Protein AF-0000000085119174 (afdb_homodimer)

InterPro domains:
  IPR003808 Fe-S metabolism associated domain, SufE-like [PF02657] (13-131)
  IPR003808 Fe-S metabolism associated domain, SufE-like [PTHR43597] (4-134)

Organism: Aliarcobacter butzleri (strain RM4018) (NCBI:txid367737)

Sequence (272 aa):
MSTIEQRVEEIKDDLDFFDDELAKYEYIIDLGKKLEEFDEKDKTPENIVHGCTSQVWLTCENKDGKLYFYGTSDAIIVKGLVYMILQIFSGSTIQELKDVDMDIVHELNLSEVITPNRQSGVIGMIKKIKEYALKAMSTIEQRVEEIKDDLDFFDDELAKYEYIIDLGKKLEEFDEKDKTPENIVHGCTSQVWLTCENKDGKLYFYGTSDAIIVKGLVYMILQIFSGSTIQELKDVDMDIVHELNLSEVITPNRQSGVIGMIKKIKEYALKA

Solvent-accessible surface area (backbone atoms only — not comparable to full-atom values): 14587 Å² total; per-residue (Å²): 132,81,51,52,67,54,37,47,50,50,52,35,51,58,49,63,70,41,91,44,51,67,56,36,42,51,48,36,34,55,42,21,73,65,45,64,88,63,63,73,86,59,71,40,81,87,23,46,43,62,63,34,91,51,60,31,31,50,48,74,44,80,57,93,63,19,36,38,55,47,52,46,42,84,37,65,56,53,20,10,51,46,38,53,52,37,65,36,49,39,67,36,38,37,67,60,44,60,63,57,63,86,60,51,60,64,69,53,55,46,56,72,52,38,22,63,55,57,51,38,27,53,51,23,48,52,51,51,52,33,50,51,29,67,73,98,131,81,49,51,67,54,37,46,48,50,52,35,50,58,50,62,70,40,89,46,48,66,55,36,42,51,49,36,35,55,41,21,73,67,45,64,89,62,62,73,86,58,70,39,82,87,23,46,42,62,64,34,92,51,59,30,31,50,48,74,44,80,55,94,65,18,37,38,55,47,51,45,42,82,38,64,55,53,19,10,52,46,37,53,53,38,64,36,50,39,67,35,39,39,68,60,45,61,65,55,65,85,62,51,60,64,71,52,57,47,56,72,52,39,23,64,56,57,51,38,28,54,53,23,48,53,52,52,51,33,50,51,30,69,72,98

Structure (mmCIF, N/CA/C/O backbone):
data_AF-0000000085119174-model_v1
#
loop_
_entity.id
_entity.type
_entity.pdbx_description
1 polymer 'Putative suf regulatory protein'
#
loop_
_atom_site.group_PDB
_atom_site.id
_atom_site.type_symbol
_atom_site.label_atom_id
_atom_site.label_alt_id
_atom_site.label_comp_id
_atom_site.label_asym_id
_atom_site.label_entity_id
_atom_site.label_seq_id
_atom_site.pdbx_PDB_ins_code
_atom_site.Cartn_x
_atom_site.Cartn_y
_atom_site.Cartn_z
_atom_site.occupancy
_atom_site.B_iso_or_equiv
_atom_site.auth_seq_id
_atom_site.auth_comp_id
_atom_site.auth_asym_id
_atom_site.auth_atom_id
_atom_site.pdbx_PDB_model_num
ATOM 1 N N . MET A 1 1 ? 16.047 -24.25 -18.406 1 65.19 1 MET A N 1
ATOM 2 C CA . MET A 1 1 ? 14.898 -23.797 -17.625 1 65.19 1 MET A CA 1
ATOM 3 C C . MET A 1 1 ? 15.352 -23.062 -16.375 1 65.19 1 MET A C 1
ATOM 5 O O . MET A 1 1 ? 16.156 -23.594 -15.602 1 65.19 1 MET A O 1
ATOM 9 N N . SER A 1 2 ? 15.195 -21.656 -16.266 1 85.94 2 SER A N 1
ATOM 10 C CA . SER A 1 2 ? 15.75 -20.891 -15.148 1 85.94 2 SER A CA 1
ATOM 11 C C . SER A 1 2 ? 15.18 -21.375 -13.812 1 85.94 2 SER A C 1
ATOM 13 O O . SER A 1 2 ? 14.094 -21.953 -13.773 1 85.94 2 SER A O 1
ATOM 15 N N . THR A 1 3 ? 16.031 -21.484 -12.875 1 91.88 3 THR A N 1
ATOM 16 C CA . THR A 1 3 ? 15.594 -21.844 -11.531 1 91.88 3 THR A CA 1
ATOM 17 C C . THR A 1 3 ? 14.578 -20.844 -11 1 91.88 3 THR A C 1
ATOM 19 O O . THR A 1 3 ? 14.422 -19.75 -11.555 1 91.88 3 THR A O 1
ATOM 22 N N . ILE A 1 4 ? 13.867 -21.219 -10.023 1 95.12 4 ILE A N 1
ATOM 23 C CA . ILE A 1 4 ? 12.898 -20.328 -9.375 1 95.12 4 ILE A CA 1
ATOM 24 C C . ILE A 1 4 ? 13.602 -19.078 -8.867 1 95.12 4 ILE A C 1
ATOM 26 O O . ILE A 1 4 ? 13.102 -17.969 -9.039 1 95.12 4 ILE A O 1
ATOM 30 N N . GLU A 1 5 ? 14.766 -19.25 -8.32 1 93.44 5 GLU A N 1
ATOM 31 C CA . GLU A 1 5 ? 15.555 -18.125 -7.805 1 93.44 5 GLU A CA 1
ATOM 32 C C . GLU A 1 5 ? 15.914 -17.156 -8.922 1 93.44 5 GLU A C 1
ATOM 34 O O . GLU A 1 5 ? 15.859 -15.93 -8.727 1 93.44 5 GLU A O 1
ATOM 39 N N . GLN A 1 6 ? 16.297 -17.688 -10 1 94.94 6 GLN A N 1
ATOM 40 C CA . GLN A 1 6 ? 16.656 -16.844 -11.133 1 94.94 6 GLN A CA 1
ATOM 41 C C . GLN A 1 6 ? 15.43 -16.062 -11.633 1 94.94 6 GLN A C 1
ATOM 43 O O . GLN A 1 6 ? 15.539 -14.883 -11.977 1 94.94 6 GLN A O 1
ATOM 48 N N . ARG A 1 7 ? 14.289 -16.688 -11.68 1 96.81 7 ARG A N 1
ATOM 49 C CA . ARG A 1 7 ? 13.062 -16.031 -12.117 1 96.81 7 ARG A CA 1
ATOM 50 C C . ARG A 1 7 ? 12.641 -14.945 -11.133 1 96.81 7 ARG A C 1
ATOM 52 O O . ARG A 1 7 ? 12.172 -13.883 -11.539 1 96.81 7 ARG A O 1
ATOM 59 N N . VAL A 1 8 ? 12.828 -15.227 -9.82 1 96.44 8 VAL A N 1
ATOM 60 C CA . VAL A 1 8 ? 12.578 -14.211 -8.805 1 96.44 8 VAL A CA 1
ATOM 61 C C . VAL A 1 8 ? 13.484 -13 -9.047 1 96.44 8 VAL A C 1
ATOM 63 O O . VAL A 1 8 ? 13.023 -11.859 -9.016 1 96.44 8 VAL A O 1
ATOM 66 N N . GLU A 1 9 ? 14.719 -13.242 -9.344 1 95.31 9 GLU A N 1
ATOM 67 C CA . GLU A 1 9 ? 15.68 -12.172 -9.594 1 95.31 9 GLU A CA 1
ATOM 68 C C . GLU A 1 9 ? 15.297 -11.359 -10.828 1 95.31 9 GLU A C 1
ATOM 70 O O . GLU A 1 9 ? 15.445 -10.141 -10.844 1 95.31 9 GLU A O 1
ATOM 75 N N . GLU A 1 10 ? 14.844 -12.039 -11.781 1 96.44 10 GLU A N 1
ATOM 76 C CA . GLU A 1 10 ? 14.43 -11.359 -13.008 1 96.44 10 GLU A CA 1
ATOM 77 C C . GLU A 1 10 ? 13.266 -10.406 -12.742 1 96.44 10 GLU A C 1
ATOM 79 O O . GLU A 1 10 ? 13.266 -9.266 -13.219 1 96.44 10 GLU A O 1
ATOM 84 N N . ILE A 1 11 ? 12.312 -10.891 -12 1 96.56 11 ILE A N 1
ATOM 85 C CA . ILE A 1 11 ? 11.164 -10.055 -11.664 1 96.56 11 ILE A CA 1
ATOM 86 C C . ILE A 1 11 ? 11.633 -8.867 -10.82 1 96.56 11 ILE A C 1
ATOM 88 O O . ILE A 1 11 ? 11.227 -7.73 -11.07 1 96.56 11 ILE A O 1
ATOM 92 N N . LYS A 1 12 ? 12.438 -9.141 -9.859 1 95 12 LYS A N 1
ATOM 93 C CA . LYS A 1 12 ? 12.977 -8.086 -9.008 1 95 12 LYS A CA 1
ATOM 94 C C . LYS A 1 12 ? 13.695 -7.027 -9.844 1 95 12 LYS A C 1
ATOM 96 O O . LYS A 1 12 ? 13.539 -5.828 -9.609 1 95 12 LYS A O 1
ATOM 101 N N . ASP A 1 13 ? 14.477 -7.504 -10.805 1 95 13 ASP A N 1
ATOM 102 C CA . ASP A 1 13 ? 15.211 -6.602 -11.688 1 95 13 ASP A CA 1
ATOM 103 C C . ASP A 1 13 ? 14.25 -5.727 -12.492 1 95 13 ASP A C 1
ATOM 105 O O . ASP A 1 13 ? 14.508 -4.539 -12.695 1 95 13 ASP A O 1
ATOM 109 N N . ASP A 1 14 ? 13.211 -6.328 -12.969 1 95.75 14 ASP A N 1
ATOM 110 C CA . ASP A 1 14 ? 12.211 -5.57 -13.711 1 95.75 14 ASP A CA 1
ATOM 111 C C . ASP A 1 14 ? 11.586 -4.48 -12.844 1 95.75 14 ASP A C 1
ATOM 113 O O . ASP A 1 14 ? 11.445 -3.336 -13.281 1 95.75 14 ASP A O 1
ATOM 117 N N . LEU A 1 15 ? 11.234 -4.816 -11.602 1 94.94 15 LEU A N 1
ATOM 118 C CA . LEU A 1 15 ? 10.641 -3.859 -10.68 1 94.94 15 LEU A CA 1
ATOM 119 C C . LEU A 1 15 ? 11.625 -2.744 -10.344 1 94.94 15 LEU A C 1
ATOM 121 O O . LEU A 1 15 ? 11.234 -1.578 -10.242 1 94.94 15 LEU A O 1
ATOM 125 N N . ASP A 1 16 ? 12.844 -3.1 -10.281 1 92.62 16 ASP A N 1
ATOM 126 C CA . ASP A 1 16 ? 13.875 -2.156 -9.852 1 92.62 16 ASP A CA 1
ATOM 127 C C . ASP A 1 16 ? 14.211 -1.168 -10.969 1 92.62 16 ASP A C 1
ATOM 129 O O . ASP A 1 16 ? 14.922 -0.187 -10.742 1 92.62 16 ASP A O 1
ATOM 133 N N . PHE A 1 17 ? 13.758 -1.521 -12.133 1 93.19 17 PHE A N 1
ATOM 134 C CA . PHE A 1 17 ? 13.969 -0.602 -13.25 1 93.19 17 PHE A CA 1
ATOM 135 C C . PHE A 1 17 ? 13.172 0.682 -13.047 1 93.19 17 PHE A C 1
ATOM 137 O O . PHE A 1 17 ? 13.492 1.712 -13.648 1 93.19 17 PHE A O 1
ATOM 144 N N . PHE A 1 18 ? 12.18 0.647 -12.258 1 90.62 18 PHE A N 1
ATOM 145 C CA . PHE A 1 18 ? 11.336 1.808 -12.008 1 90.62 18 PHE A CA 1
ATOM 146 C C . PHE A 1 18 ? 11.844 2.6 -10.812 1 90.62 18 PHE A C 1
ATOM 148 O O . PHE A 1 18 ? 12.32 2.018 -9.836 1 90.62 18 PHE A O 1
ATOM 155 N N . ASP A 1 19 ? 11.719 3.9 -10.938 1 82.25 19 ASP A N 1
ATOM 156 C CA . ASP A 1 19 ? 12.352 4.777 -9.961 1 82.25 19 ASP A CA 1
ATOM 157 C C . ASP A 1 19 ? 11.406 5.059 -8.789 1 82.25 19 ASP A C 1
ATOM 159 O O . ASP A 1 19 ? 11.859 5.391 -7.691 1 82.25 19 ASP A O 1
ATOM 163 N N . ASP A 1 20 ? 10.18 5.039 -9.023 1 84.06 20 ASP A N 1
ATOM 164 C CA . ASP A 1 20 ? 9.289 5.375 -7.914 1 84.06 20 ASP A CA 1
ATOM 165 C C . ASP A 1 20 ? 8.195 4.324 -7.746 1 84.06 20 ASP A C 1
ATOM 167 O O . ASP A 1 20 ? 7.941 3.535 -8.656 1 84.06 20 ASP A O 1
ATOM 171 N N . GLU A 1 21 ? 7.609 4.332 -6.59 1 83.94 21 GLU A N 1
ATOM 172 C CA . GLU A 1 21 ? 6.629 3.35 -6.141 1 83.94 21 GLU A CA 1
ATOM 173 C C . GLU A 1 21 ? 5.398 3.35 -7.039 1 83.94 21 GLU A C 1
ATOM 175 O O . GLU A 1 21 ? 4.879 2.287 -7.387 1 83.94 21 GLU A O 1
ATOM 180 N N . LEU A 1 22 ? 5.016 4.535 -7.508 1 83.75 22 LEU A N 1
ATOM 181 C CA . LEU A 1 22 ? 3.83 4.629 -8.352 1 83.75 22 LEU A CA 1
ATOM 182 C C . LEU A 1 22 ? 4.07 3.961 -9.703 1 83.75 22 LEU A C 1
ATOM 184 O O . LEU A 1 22 ? 3.201 3.252 -10.211 1 83.75 22 LEU A O 1
ATOM 188 N N . ALA A 1 23 ? 5.215 4.199 -10.242 1 90.19 23 ALA A N 1
ATOM 189 C CA . ALA A 1 23 ? 5.566 3.576 -11.516 1 90.19 23 ALA A CA 1
ATOM 190 C C . ALA A 1 23 ? 5.602 2.055 -11.383 1 90.19 23 ALA A C 1
ATOM 192 O O . ALA A 1 23 ? 5.156 1.341 -12.289 1 90.19 23 ALA A O 1
ATOM 193 N N . LYS A 1 24 ? 6.133 1.546 -10.32 1 93.44 24 LYS A N 1
ATOM 194 C CA . LYS A 1 24 ? 6.145 0.108 -10.062 1 93.44 24 LYS A CA 1
ATOM 195 C C . LYS A 1 24 ? 4.727 -0.443 -9.961 1 93.44 24 LYS A C 1
ATOM 197 O O . LYS A 1 24 ? 4.43 -1.515 -10.492 1 93.44 24 LYS A O 1
ATOM 202 N N . TYR A 1 25 ? 3.93 0.297 -9.258 1 91.56 25 TYR A N 1
ATOM 203 C CA . TYR A 1 25 ? 2.527 -0.071 -9.109 1 91.56 25 TYR A CA 1
ATOM 204 C C . TYR A 1 25 ? 1.845 -0.183 -10.469 1 91.56 25 TYR A C 1
ATOM 206 O O . TYR A 1 25 ? 1.158 -1.17 -10.742 1 91.56 25 TYR A O 1
ATOM 214 N N . GLU A 1 26 ? 2.074 0.754 -11.336 1 91.19 26 GLU A N 1
ATOM 215 C CA . GLU A 1 26 ? 1.497 0.757 -12.68 1 91.19 26 GLU A CA 1
ATOM 216 C C . GLU A 1 26 ? 2.039 -0.4 -13.516 1 91.19 26 GLU A C 1
ATOM 218 O O . GLU A 1 26 ? 1.3 -1.01 -14.289 1 91.19 26 GLU A O 1
ATOM 223 N N . TYR A 1 27 ? 3.275 -0.647 -13.344 1 95.62 27 TYR A N 1
ATOM 224 C CA . TYR A 1 27 ? 3.893 -1.768 -14.039 1 95.62 27 TYR A CA 1
ATOM 225 C C . TYR A 1 27 ? 3.219 -3.082 -13.664 1 95.62 27 TYR A C 1
ATOM 227 O O . TYR A 1 27 ? 2.906 -3.898 -14.539 1 95.62 27 TYR A O 1
ATOM 235 N N . ILE A 1 28 ? 2.953 -3.254 -12.375 1 96.81 28 ILE A N 1
ATOM 236 C CA . ILE A 1 28 ? 2.311 -4.477 -11.906 1 96.81 28 ILE A CA 1
ATOM 237 C C . ILE A 1 28 ? 0.91 -4.586 -12.508 1 96.81 28 ILE A C 1
ATOM 239 O O . ILE A 1 28 ? 0.503 -5.66 -12.961 1 96.81 28 ILE A O 1
ATOM 243 N N . ILE A 1 29 ? 0.222 -3.523 -12.578 1 95.31 29 ILE A N 1
ATOM 244 C CA . ILE A 1 29 ? -1.103 -3.504 -13.195 1 95.31 29 ILE A CA 1
ATOM 245 C C . ILE A 1 29 ? -1.002 -3.928 -14.656 1 95.31 29 ILE A C 1
ATOM 247 O O . ILE A 1 29 ? -1.811 -4.727 -15.133 1 95.31 29 ILE A O 1
ATOM 251 N N . ASP A 1 30 ? 0.01 -3.412 -15.344 1 96.5 30 ASP A N 1
ATOM 252 C CA . ASP A 1 30 ? 0.204 -3.73 -16.75 1 96.5 30 ASP A CA 1
ATOM 253 C C . ASP A 1 30 ? 0.51 -5.215 -16.938 1 96.5 30 ASP A C 1
ATOM 255 O O . ASP A 1 30 ? 0.117 -5.812 -17.953 1 96.5 30 ASP A O 1
ATOM 259 N N . LEU A 1 31 ? 1.213 -5.797 -16.016 1 97.5 31 LEU A N 1
ATOM 260 C CA . LEU A 1 31 ? 1.472 -7.23 -16.078 1 97.5 31 LEU A CA 1
ATOM 261 C C . LEU A 1 31 ? 0.167 -8.016 -16.047 1 97.5 31 LEU A C 1
ATOM 263 O O . LEU A 1 31 ? 0.055 -9.062 -16.688 1 97.5 31 LEU A O 1
ATOM 267 N N . GLY A 1 32 ? -0.793 -7.539 -15.242 1 97.62 32 GLY A N 1
ATOM 268 C CA . GLY A 1 32 ? -2.086 -8.195 -15.148 1 97.62 32 GLY A CA 1
ATOM 269 C C . GLY A 1 32 ? -2.801 -8.297 -16.484 1 97.62 32 GLY A C 1
ATOM 270 O O . GLY A 1 32 ? -3.551 -9.25 -16.719 1 97.62 32 GLY A O 1
ATOM 271 N N . LYS A 1 33 ? -2.582 -7.348 -17.344 1 96.25 33 LYS A N 1
ATOM 272 C CA . LYS A 1 33 ? -3.193 -7.324 -18.656 1 96.25 33 LYS A CA 1
ATOM 273 C C . LYS A 1 33 ? -2.635 -8.438 -19.547 1 96.25 33 LYS A C 1
ATOM 275 O O . LYS A 1 33 ? -3.244 -8.805 -20.547 1 96.25 33 LYS A O 1
ATOM 280 N N . LYS A 1 34 ? -1.525 -8.953 -19.125 1 97.06 34 LYS A N 1
ATOM 281 C CA . LYS A 1 34 ? -0.871 -10.008 -19.906 1 97.06 34 LYS A CA 1
ATOM 282 C C . LYS A 1 34 ? -1.347 -11.383 -19.469 1 97.06 34 LYS A C 1
ATOM 284 O O . LYS A 1 34 ? -0.978 -12.398 -20.078 1 97.06 34 LYS A O 1
ATOM 289 N N . LEU A 1 35 ? -2.078 -11.414 -18.469 1 97.19 35 LEU A N 1
ATOM 290 C CA . LEU A 1 35 ? -2.564 -12.688 -17.953 1 97.19 35 LEU A CA 1
ATOM 291 C C . LEU A 1 35 ? -3.459 -13.383 -18.969 1 97.19 35 LEU A C 1
ATOM 293 O O . LEU A 1 35 ? -4.34 -12.75 -19.562 1 97.19 35 LEU A O 1
ATOM 297 N N . GLU A 1 36 ? -3.238 -14.625 -19.172 1 94.5 36 GLU A N 1
ATOM 298 C CA . GLU A 1 36 ? -4.086 -15.406 -20.062 1 94.5 36 GLU A CA 1
ATOM 299 C C . GLU A 1 36 ? -5.5 -15.547 -19.5 1 94.5 36 GLU A C 1
ATOM 301 O O . GLU A 1 36 ? -5.695 -15.492 -18.281 1 94.5 36 GLU A O 1
ATOM 306 N N . GLU A 1 37 ? -6.363 -15.719 -20.438 1 94.5 37 GLU A N 1
ATOM 307 C CA . GLU A 1 37 ? -7.742 -15.906 -20.016 1 94.5 37 GLU A CA 1
ATOM 308 C C . GLU A 1 37 ? -7.883 -17.141 -19.125 1 94.5 37 GLU A C 1
ATOM 310 O O . GLU A 1 37 ? -7.262 -18.172 -19.391 1 94.5 37 GLU A O 1
ATOM 315 N N . PHE A 1 38 ? -8.609 -16.953 -18.125 1 97.19 38 PHE A N 1
ATOM 316 C CA . PHE A 1 38 ? -8.898 -18.031 -17.203 1 97.19 38 PHE A CA 1
ATOM 317 C C . PHE A 1 38 ? -10.297 -18.609 -17.453 1 97.19 38 PHE A C 1
ATOM 319 O O . PHE A 1 38 ? -11.25 -17.844 -17.625 1 97.19 38 PHE A O 1
ATOM 326 N N . ASP A 1 39 ? -10.445 -19.938 -17.547 1 95.19 39 ASP A N 1
ATOM 327 C CA . ASP A 1 39 ? -11.734 -20.562 -17.812 1 95.19 39 ASP A CA 1
ATOM 328 C C . ASP A 1 39 ? -12.727 -20.281 -16.688 1 95.19 39 ASP A C 1
ATOM 330 O O . ASP A 1 39 ? -12.461 -20.594 -15.523 1 95.19 39 ASP A O 1
ATOM 334 N N . GLU A 1 40 ? -13.883 -19.766 -17.016 1 95.31 40 GLU A N 1
ATOM 335 C CA . GLU A 1 40 ? -14.906 -19.438 -16.031 1 95.31 40 GLU A CA 1
ATOM 336 C C . GLU A 1 40 ? -15.328 -20.672 -15.234 1 95.31 40 GLU A C 1
ATOM 338 O O . GLU A 1 40 ? -15.664 -20.578 -14.055 1 95.31 40 GLU A O 1
ATOM 343 N N . LYS A 1 41 ? -15.258 -21.797 -15.828 1 97.06 41 LYS A N 1
ATOM 344 C CA . LYS A 1 41 ? -15.656 -23.047 -15.164 1 97.06 41 LYS A CA 1
ATOM 345 C C . LYS A 1 41 ? -14.695 -23.391 -14.031 1 97.06 41 LYS A C 1
ATOM 347 O O . LYS A 1 41 ? -15.039 -24.172 -13.141 1 97.06 41 LYS A O 1
ATOM 352 N N . ASP A 1 42 ? -13.484 -22.797 -14.117 1 97.06 42 ASP A N 1
ATOM 353 C CA . ASP A 1 42 ? -12.477 -23.125 -13.109 1 97.06 42 ASP A CA 1
ATOM 354 C C . ASP A 1 42 ? -12.562 -22.172 -11.922 1 97.06 42 ASP A C 1
ATOM 356 O O . ASP A 1 42 ? -11.859 -22.344 -10.922 1 97.06 42 ASP A O 1
ATOM 360 N N . LYS A 1 43 ? -13.406 -21.172 -12.016 1 96.44 43 LYS A N 1
ATOM 361 C CA . LYS A 1 43 ? -13.672 -20.281 -10.875 1 96.44 43 LYS A CA 1
ATOM 362 C C . LYS A 1 43 ? -14.602 -20.953 -9.867 1 96.44 43 LYS A C 1
ATOM 364 O O . LYS A 1 43 ? -15.742 -20.516 -9.688 1 96.44 43 LYS A O 1
ATOM 369 N N . THR A 1 44 ? -14.078 -21.922 -9.203 1 96.81 44 THR A N 1
ATOM 370 C CA . THR A 1 44 ? -14.805 -22.703 -8.203 1 96.81 44 THR A CA 1
ATOM 371 C C . THR A 1 44 ? -14.203 -22.484 -6.812 1 96.81 44 THR A C 1
ATOM 373 O O . THR A 1 44 ? -13.055 -22.062 -6.688 1 96.81 44 THR A O 1
ATOM 376 N N . PRO A 1 45 ? -14.945 -22.766 -5.746 1 95.12 45 PRO A N 1
ATOM 377 C CA . PRO A 1 45 ? -14.438 -22.609 -4.379 1 95.12 45 PRO A CA 1
ATOM 378 C C . PRO A 1 45 ? -13.164 -23.422 -4.129 1 95.12 45 PRO A C 1
ATOM 380 O O . PRO A 1 45 ? -12.305 -23.016 -3.352 1 95.12 45 PRO A O 1
ATOM 383 N N . GLU A 1 46 ? -13.047 -24.516 -4.801 1 94.75 46 GLU A N 1
ATOM 384 C CA . GLU A 1 46 ? -11.891 -25.391 -4.613 1 94.75 46 GLU A CA 1
ATOM 385 C C . GLU A 1 46 ? -10.609 -24.734 -5.137 1 94.75 46 GLU A C 1
ATOM 387 O O . GLU A 1 46 ? -9.516 -25.016 -4.648 1 94.75 46 GLU A O 1
ATOM 392 N N . ASN A 1 47 ? -10.734 -23.875 -6.105 1 96.81 47 ASN A N 1
ATOM 393 C CA . ASN A 1 47 ? -9.578 -23.25 -6.746 1 96.81 47 ASN A CA 1
ATOM 394 C C . ASN A 1 47 ? -9.273 -21.875 -6.145 1 96.81 47 ASN A C 1
ATOM 396 O O . ASN A 1 47 ? -8.344 -21.203 -6.586 1 96.81 47 ASN A O 1
ATOM 400 N N . ILE A 1 48 ? -10.023 -21.5 -5.148 1 96.81 48 ILE A N 1
ATOM 401 C CA . ILE A 1 48 ? -9.852 -20.188 -4.523 1 96.81 48 ILE A CA 1
ATOM 402 C C . ILE A 1 48 ? -8.609 -20.203 -3.637 1 96.81 48 ILE A C 1
ATOM 404 O O . ILE A 1 48 ? -8.359 -21.172 -2.922 1 96.81 48 ILE A O 1
ATOM 408 N N . VAL A 1 49 ? -7.859 -19.156 -3.811 1 95.81 49 VAL A N 1
ATOM 409 C CA . VAL A 1 49 ? -6.727 -18.906 -2.924 1 95.81 49 VAL A CA 1
ATOM 410 C C . VAL A 1 49 ? -7.195 -18.172 -1.676 1 95.81 49 VAL A C 1
ATOM 412 O O . VAL A 1 49 ? -7.801 -17.094 -1.775 1 95.81 49 VAL A O 1
ATOM 415 N N . HIS A 1 50 ? -6.906 -18.641 -0.569 1 87.62 50 HIS A N 1
ATOM 416 C CA . HIS A 1 50 ? -7.316 -18 0.675 1 87.62 50 HIS A CA 1
ATOM 417 C C . HIS A 1 50 ? -6.27 -17 1.146 1 87.62 50 HIS A C 1
ATOM 419 O O . HIS A 1 50 ? -5.082 -17.141 0.842 1 87.62 50 HIS A O 1
ATOM 425 N N . GLY A 1 51 ? -6.75 -15.883 1.783 1 78.88 51 GLY A N 1
ATOM 426 C CA . GLY A 1 51 ? -5.832 -14.898 2.33 1 78.88 51 GLY A CA 1
ATOM 427 C C . GLY A 1 51 ? -5.902 -13.562 1.62 1 78.88 51 GLY A C 1
ATOM 428 O O . GLY A 1 51 ? -5.336 -12.57 2.09 1 78.88 51 GLY A O 1
ATOM 429 N N . CYS A 1 52 ? -6.441 -13.57 0.537 1 73.31 52 CYS A N 1
ATOM 430 C CA . CYS A 1 52 ? -6.551 -12.305 -0.177 1 73.31 52 CYS A CA 1
ATOM 431 C C . CYS A 1 52 ? -7.891 -11.625 0.107 1 73.31 52 CYS A C 1
ATOM 433 O O . CYS A 1 52 ? -8.883 -12.305 0.386 1 73.31 52 CYS A O 1
ATOM 435 N N . THR A 1 53 ? -7.91 -10.34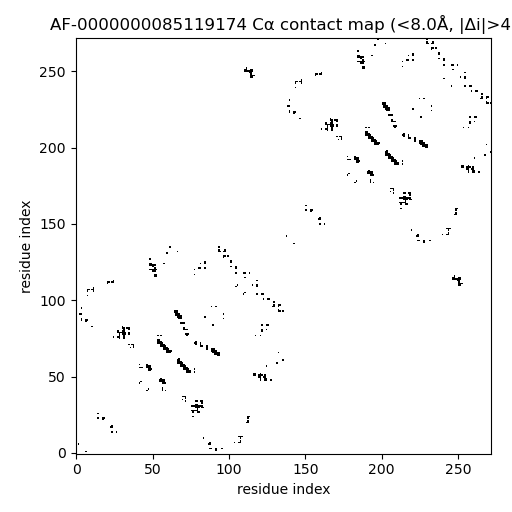4 0.14 1 75.62 53 THR A N 1
ATOM 436 C CA . THR A 1 53 ? -9.18 -9.625 0.22 1 75.62 53 THR A CA 1
ATOM 437 C C . THR A 1 53 ? -9.969 -9.781 -1.072 1 75.62 53 THR A C 1
ATOM 439 O O . THR A 1 53 ? -11.203 -9.852 -1.044 1 75.62 53 THR A O 1
ATOM 442 N N . SER A 1 54 ? -9.234 -9.898 -2.135 1 85.12 54 SER A N 1
ATOM 443 C CA . SER A 1 54 ? -9.852 -10.148 -3.436 1 85.12 54 SER A CA 1
ATOM 444 C C . SER A 1 54 ? -9.883 -11.641 -3.76 1 85.12 54 SER A C 1
ATOM 446 O O . SER A 1 54 ? -9.141 -12.422 -3.166 1 85.12 54 SER A O 1
ATOM 448 N N . GLN A 1 55 ? -10.797 -11.992 -4.637 1 93.12 55 GLN A N 1
ATOM 449 C CA . GLN A 1 55 ? -10.844 -13.391 -5.035 1 93.12 55 GLN A CA 1
ATOM 450 C C . GLN A 1 55 ? -9.719 -13.727 -6.008 1 93.12 55 GLN A C 1
ATOM 452 O O . GLN A 1 55 ? -9.484 -13 -6.973 1 93.12 55 GLN A O 1
ATOM 457 N N . VAL A 1 56 ? -9.039 -14.758 -5.684 1 97.12 56 VAL A N 1
ATOM 458 C CA . VAL A 1 56 ? -8.016 -15.312 -6.562 1 97.12 56 VAL A CA 1
ATOM 459 C C . VAL A 1 56 ? -8.297 -16.797 -6.805 1 97.12 56 VAL A C 1
ATOM 461 O O . VAL A 1 56 ? -8.641 -17.531 -5.879 1 97.12 56 VAL A O 1
ATOM 464 N N . TRP A 1 57 ? -8.234 -17.156 -8.055 1 98.31 57 TRP A N 1
ATOM 465 C CA . TRP A 1 57 ? -8.344 -18.562 -8.422 1 98.31 57 TRP A CA 1
ATOM 466 C C . TRP A 1 57 ? -7.039 -19.078 -9.016 1 98.31 57 TRP A C 1
ATOM 468 O O . TRP A 1 57 ? -6.395 -18.375 -9.805 1 98.31 57 TRP A O 1
ATOM 478 N N . LEU A 1 58 ? -6.68 -20.281 -8.703 1 98.25 58 LEU A N 1
ATOM 479 C CA . LEU A 1 58 ? -5.469 -20.922 -9.195 1 98.25 58 LEU A CA 1
ATOM 480 C C . LEU A 1 58 ? -5.734 -22.391 -9.539 1 98.25 58 LEU A C 1
ATOM 482 O O . LEU A 1 58 ? -6.391 -23.094 -8.773 1 98.25 58 LEU A O 1
ATOM 486 N N . THR A 1 59 ? -5.301 -22.781 -10.68 1 97.94 59 THR A N 1
ATOM 487 C CA . THR A 1 59 ? -5.332 -24.188 -11.07 1 97.94 59 THR A CA 1
ATOM 488 C C . THR A 1 59 ? -3.947 -24.672 -11.492 1 97.94 59 THR A C 1
ATOM 490 O O . THR A 1 59 ? -3.023 -23.859 -11.625 1 97.94 59 THR A O 1
ATOM 493 N N . CYS A 1 60 ? -3.863 -25.922 -11.633 1 97.12 60 CYS A N 1
ATOM 494 C CA . CYS A 1 60 ? -2.564 -26.531 -11.922 1 97.12 60 CYS A CA 1
ATOM 495 C C . CYS A 1 60 ? -2.713 -27.734 -12.828 1 97.12 60 CYS A C 1
ATOM 497 O O . CYS A 1 60 ? -3.725 -28.438 -12.766 1 97.12 60 CYS A O 1
ATOM 499 N N . GLU A 1 61 ? -1.784 -27.875 -13.719 1 97.06 61 GLU A N 1
ATOM 500 C CA . GLU A 1 61 ? -1.661 -29.078 -14.547 1 97.06 61 GLU A CA 1
ATOM 501 C C . GLU A 1 61 ? -0.29 -29.719 -14.383 1 97.06 61 GLU A C 1
ATOM 503 O O . GLU A 1 61 ? 0.727 -29.031 -14.32 1 97.06 61 GLU A O 1
ATOM 508 N N . ASN A 1 62 ? -0.294 -31.031 -14.273 1 97.5 62 ASN A N 1
ATOM 509 C CA . ASN A 1 62 ? 0.955 -31.797 -14.227 1 97.5 62 ASN A CA 1
ATOM 510 C C . ASN A 1 62 ? 1.332 -32.344 -15.594 1 97.5 62 ASN A C 1
ATOM 512 O O . ASN A 1 62 ? 0.584 -33.125 -16.172 1 97.5 62 ASN A O 1
ATOM 516 N N . LYS A 1 63 ? 2.359 -31.812 -16.031 1 97 63 LYS A N 1
ATOM 517 C CA . LYS A 1 63 ? 2.891 -32.312 -17.281 1 97 63 LYS A CA 1
ATOM 518 C C . LYS A 1 63 ? 4.316 -32.812 -17.125 1 97 63 LYS A C 1
ATOM 520 O O . LYS A 1 63 ? 5.262 -32.031 -17.047 1 97 63 LYS A O 1
ATOM 525 N N . ASP A 1 64 ? 4.523 -34.156 -17.141 1 95.25 64 ASP A N 1
ATOM 526 C CA . ASP A 1 64 ? 5.828 -34.812 -17.125 1 95.25 64 ASP A CA 1
ATOM 527 C C . ASP A 1 64 ? 6.637 -34.375 -15.898 1 95.25 64 ASP A C 1
ATOM 529 O O . ASP A 1 64 ? 7.789 -33.969 -16.031 1 95.25 64 ASP A O 1
ATOM 533 N N . GLY A 1 65 ? 5.973 -34.281 -14.766 1 95.19 65 GLY A N 1
ATOM 534 C CA . GLY A 1 65 ? 6.66 -34 -13.516 1 95.19 65 GLY A CA 1
ATOM 535 C C . GLY A 1 65 ? 6.84 -32.531 -13.25 1 95.19 65 GLY A C 1
ATOM 536 O O . GLY A 1 65 ? 7.453 -32.156 -12.25 1 95.19 65 GLY A O 1
ATOM 537 N N . LYS A 1 66 ? 6.328 -31.75 -14.133 1 97.62 66 LYS A N 1
ATOM 538 C CA . LYS A 1 66 ? 6.316 -30.297 -13.945 1 97.62 66 LYS A CA 1
ATOM 539 C C . LYS A 1 66 ? 4.895 -29.781 -13.742 1 97.62 66 LYS A C 1
ATOM 541 O O . LYS A 1 66 ? 3.947 -30.312 -14.328 1 97.62 66 LYS A O 1
ATOM 546 N N . LEU A 1 67 ? 4.809 -28.812 -12.938 1 98.25 67 LEU A N 1
ATOM 547 C CA . LEU A 1 67 ? 3.494 -28.219 -12.727 1 98.25 67 LEU A CA 1
ATOM 548 C C . LEU A 1 67 ? 3.369 -26.891 -13.461 1 98.25 67 LEU A C 1
ATOM 550 O O . LEU A 1 67 ? 4.27 -26.047 -13.391 1 98.25 67 LEU A O 1
ATOM 554 N N . TYR A 1 68 ? 2.234 -26.734 -14.164 1 98.25 68 TYR A N 1
ATOM 555 C CA . TYR A 1 68 ? 1.867 -25.5 -14.852 1 98.25 68 TYR A CA 1
ATOM 556 C C . TYR A 1 68 ? 0.636 -24.875 -14.211 1 98.25 68 TYR A C 1
ATOM 558 O O . TYR A 1 68 ? -0.377 -25.531 -14 1 98.25 68 TYR A O 1
ATOM 566 N N . PHE A 1 69 ? 0.8 -23.656 -13.938 1 98.44 69 PHE A N 1
ATOM 567 C CA . PHE A 1 69 ? -0.238 -22.984 -13.164 1 98.44 69 PHE A CA 1
ATOM 568 C C . PHE A 1 69 ? -0.973 -21.969 -14.016 1 98.44 69 PHE A C 1
ATOM 570 O O . PHE A 1 69 ? -0.378 -21.344 -14.898 1 98.44 69 PHE A O 1
ATOM 577 N N . TYR A 1 70 ? -2.234 -21.797 -13.688 1 98.25 70 TYR A N 1
ATOM 578 C CA . TYR A 1 70 ? -3.131 -20.812 -14.266 1 98.25 70 TYR A CA 1
ATOM 579 C C . TYR A 1 70 ? -3.941 -20.109 -13.18 1 98.25 70 TYR A C 1
ATOM 581 O O . TYR A 1 70 ? -4.316 -20.719 -12.18 1 98.25 70 TYR A O 1
ATOM 589 N N . GLY A 1 71 ? -4.156 -18.859 -13.406 1 98.25 71 GLY A N 1
ATOM 590 C CA . GLY A 1 71 ? -4.879 -18.156 -12.359 1 98.25 71 GLY A CA 1
ATOM 591 C C . GLY A 1 71 ? -5.402 -16.812 -12.797 1 98.25 71 GLY A C 1
ATOM 592 O O . GLY A 1 71 ? -5.043 -16.312 -13.867 1 98.25 71 GLY A O 1
ATOM 593 N N . THR A 1 72 ? -6.301 -16.266 -12.008 1 97.81 72 THR A N 1
ATOM 594 C CA . THR A 1 72 ? -6.859 -14.93 -12.219 1 97.81 72 THR A CA 1
ATOM 595 C C . THR A 1 72 ? -7.379 -14.344 -10.906 1 97.81 72 THR A C 1
ATOM 597 O O . THR A 1 72 ? -7.301 -14.992 -9.859 1 97.81 72 THR A O 1
ATOM 600 N N . SER A 1 73 ? -7.746 -13.102 -10.984 1 96.5 73 SER A N 1
ATOM 601 C CA . SER A 1 73 ? -8.359 -12.406 -9.859 1 96.5 73 SER A CA 1
ATOM 602 C C . SER A 1 73 ? -9.414 -11.414 -10.336 1 96.5 73 SER A C 1
ATOM 604 O O . SER A 1 73 ? -9.508 -11.117 -11.523 1 96.5 73 SER A O 1
ATOM 606 N N . ASP A 1 74 ? -10.289 -11.039 -9.508 1 91.88 74 ASP A N 1
ATOM 607 C CA . ASP A 1 74 ? -11.281 -10.008 -9.805 1 91.88 74 ASP A CA 1
ATOM 608 C C . ASP A 1 74 ? -10.711 -8.609 -9.57 1 91.88 74 ASP A C 1
ATOM 610 O O . ASP A 1 74 ? -11.359 -7.613 -9.891 1 91.88 74 ASP A O 1
ATOM 614 N N . ALA A 1 75 ? -9.586 -8.531 -9.047 1 90.25 75 ALA A N 1
ATOM 615 C CA . ALA A 1 75 ? -8.93 -7.242 -8.828 1 90.25 75 ALA A CA 1
ATOM 616 C C . ALA A 1 75 ? -7.793 -7.023 -9.82 1 90.25 75 ALA A C 1
ATOM 618 O O . ALA A 1 75 ? -6.965 -7.914 -10.023 1 90.25 75 ALA A O 1
ATOM 619 N N . ILE A 1 76 ? -7.68 -5.809 -10.281 1 90.31 76 ILE A N 1
ATOM 620 C CA . ILE A 1 76 ? -6.785 -5.473 -11.383 1 90.31 76 ILE A CA 1
ATOM 621 C C . ILE A 1 76 ? -5.332 -5.633 -10.938 1 90.31 76 ILE A C 1
ATOM 623 O O . ILE A 1 76 ? -4.547 -6.32 -11.594 1 90.31 76 ILE A O 1
ATOM 627 N N . ILE A 1 77 ? -4.922 -5.121 -9.844 1 92.81 77 ILE A N 1
ATOM 628 C CA . ILE A 1 77 ? -3.533 -5.188 -9.406 1 92.81 77 ILE A CA 1
ATOM 629 C C . ILE A 1 77 ? -3.186 -6.621 -9.008 1 92.81 77 ILE A C 1
ATOM 631 O O . ILE A 1 77 ? -2.055 -7.07 -9.211 1 92.81 77 ILE A O 1
ATOM 635 N N . VAL A 1 78 ? -4.176 -7.348 -8.445 1 95.31 78 VAL A N 1
ATOM 636 C CA . VAL A 1 78 ? -3.932 -8.727 -8.016 1 95.31 78 VAL A CA 1
ATOM 637 C C . VAL A 1 78 ? -3.688 -9.609 -9.242 1 95.31 78 VAL A C 1
ATOM 639 O O . VAL A 1 78 ? -2.879 -10.539 -9.188 1 95.31 78 VAL A O 1
ATOM 642 N N . LYS A 1 79 ? -4.312 -9.258 -10.375 1 96.88 79 LYS A N 1
ATOM 643 C CA . LYS A 1 79 ? -4.02 -9.977 -11.609 1 96.88 79 LYS A CA 1
ATOM 644 C C . LYS A 1 79 ? -2.547 -9.844 -11.992 1 96.88 79 LYS A C 1
ATOM 646 O O . LYS A 1 79 ? -1.944 -10.797 -12.5 1 96.88 79 LYS A O 1
ATOM 651 N N . GLY A 1 80 ? -1.99 -8.688 -11.766 1 97.75 80 GLY A N 1
ATOM 652 C CA . GLY A 1 80 ? -0.564 -8.508 -11.992 1 97.75 80 GLY A CA 1
ATOM 653 C C . GLY A 1 80 ? 0.296 -9.367 -11.086 1 97.75 80 GLY A C 1
ATOM 654 O O . GLY A 1 80 ? 1.289 -9.945 -11.531 1 97.75 80 GLY A O 1
ATOM 655 N N . LEU A 1 81 ? -0.129 -9.453 -9.852 1 97.5 81 LEU A N 1
ATOM 656 C CA . LEU A 1 81 ? 0.587 -10.281 -8.891 1 97.5 81 LEU A CA 1
ATOM 657 C C . LEU A 1 81 ? 0.486 -11.758 -9.266 1 97.5 81 LEU A C 1
ATOM 659 O O . LEU A 1 81 ? 1.465 -12.5 -9.156 1 97.5 81 LEU A O 1
ATOM 663 N N . VAL A 1 82 ? -0.71 -12.148 -9.742 1 98.19 82 VAL A N 1
ATOM 664 C CA . VAL A 1 82 ? -0.885 -13.516 -10.227 1 98.19 82 VAL A CA 1
ATOM 665 C C . VAL A 1 82 ? 0.088 -13.781 -11.375 1 98.19 82 VAL A C 1
ATOM 667 O O . VAL A 1 82 ? 0.784 -14.797 -11.383 1 98.19 82 VAL A O 1
ATOM 670 N N . TYR A 1 83 ? 0.164 -12.867 -12.312 1 98.56 83 TYR A N 1
ATOM 671 C CA . TYR A 1 83 ? 1.062 -13.016 -13.453 1 98.56 83 TYR A CA 1
ATOM 672 C C . TYR A 1 83 ? 2.498 -13.227 -12.992 1 98.56 83 TYR A C 1
ATOM 674 O O . TYR A 1 83 ? 3.191 -14.117 -13.492 1 98.56 83 TYR A O 1
ATOM 682 N N . MET A 1 84 ? 2.924 -12.453 -12.07 1 98.19 84 MET A N 1
ATOM 683 C CA . MET A 1 84 ? 4.285 -12.562 -11.547 1 98.19 84 MET A CA 1
ATOM 684 C C . MET A 1 84 ? 4.52 -13.938 -10.93 1 98.19 84 MET A C 1
ATOM 686 O O . MET A 1 84 ? 5.547 -14.562 -11.18 1 98.19 84 MET A O 1
ATOM 690 N N . ILE A 1 85 ? 3.58 -14.375 -10.117 1 98 85 ILE A N 1
ATOM 691 C CA . ILE A 1 85 ? 3.699 -15.648 -9.414 1 98 85 ILE A CA 1
ATOM 692 C C . ILE A 1 85 ? 3.732 -16.797 -10.422 1 98 85 ILE A C 1
ATOM 694 O O . ILE A 1 85 ? 4.508 -17.75 -10.266 1 98 85 ILE A O 1
ATOM 698 N N . LEU A 1 86 ? 2.922 -16.719 -11.461 1 98.25 86 LEU A N 1
ATOM 699 C CA . LEU A 1 86 ? 2.932 -17.734 -12.5 1 98.25 86 LEU A CA 1
ATOM 700 C C . LEU A 1 86 ? 4.273 -17.781 -13.219 1 98.25 86 LEU A C 1
ATOM 702 O O . LEU A 1 86 ? 4.805 -18.859 -13.492 1 98.25 86 LEU A O 1
ATOM 706 N N . GLN A 1 87 ? 4.82 -16.625 -13.445 1 97.69 87 GLN A N 1
ATOM 707 C CA . GLN A 1 87 ? 6.113 -16.531 -14.109 1 97.69 87 GLN A CA 1
ATOM 708 C C . GLN A 1 87 ? 7.207 -17.188 -13.266 1 97.69 87 GLN A C 1
ATOM 710 O O . GLN A 1 87 ? 8.141 -17.781 -13.812 1 97.69 87 GLN A O 1
ATOM 715 N N . ILE A 1 88 ? 7.117 -17.094 -12.062 1 97.62 88 ILE A N 1
ATOM 716 C CA . ILE A 1 88 ? 8.148 -17.594 -11.148 1 97.62 88 ILE A CA 1
ATOM 717 C C . ILE A 1 88 ? 8.023 -19.109 -11 1 97.62 88 ILE A C 1
ATOM 719 O O . ILE A 1 88 ? 9.023 -19.812 -11.016 1 97.62 88 ILE A O 1
ATOM 723 N N . PHE A 1 89 ? 6.785 -19.625 -11 1 98.06 89 PHE A N 1
ATOM 724 C CA . PHE A 1 89 ? 6.648 -20.969 -10.469 1 98.06 89 PHE A CA 1
ATOM 725 C C . PHE A 1 89 ? 6.191 -21.938 -11.547 1 98.06 89 PHE A C 1
ATOM 727 O O . PHE A 1 89 ? 6.41 -23.156 -11.445 1 98.06 89 PHE A O 1
ATOM 734 N N . SER A 1 90 ? 5.441 -21.406 -12.555 1 98.06 90 SER A N 1
ATOM 735 C CA . SER A 1 90 ? 4.895 -22.297 -13.57 1 98.06 90 SER A CA 1
ATOM 736 C C . SER A 1 90 ? 6.008 -22.969 -14.375 1 98.06 90 SER A C 1
ATOM 738 O O . SER A 1 90 ? 6.973 -22.312 -14.766 1 98.06 90 SER A O 1
ATOM 740 N N . GLY A 1 91 ? 5.906 -24.188 -14.555 1 97.75 91 GLY A N 1
ATOM 741 C CA . GLY A 1 91 ? 6.891 -24.938 -15.305 1 97.75 91 GLY A CA 1
ATOM 742 C C . GLY A 1 91 ? 7.996 -25.516 -14.438 1 97.75 91 GLY A C 1
ATOM 743 O O . GLY A 1 91 ? 8.945 -26.125 -14.945 1 97.75 91 GLY A O 1
ATOM 744 N N . SER A 1 92 ? 7.91 -25.375 -13.18 1 97.81 92 SER A N 1
ATOM 745 C CA . SER A 1 92 ? 8.891 -25.922 -12.242 1 97.81 92 SER A CA 1
ATOM 746 C C . SER A 1 92 ? 8.578 -27.375 -11.906 1 97.81 92 SER A C 1
ATOM 748 O O . SER A 1 92 ? 7.43 -27.812 -12 1 97.81 92 SER A O 1
ATOM 750 N N . THR A 1 93 ? 9.57 -28.078 -11.531 1 97.31 93 THR A N 1
ATOM 751 C CA . THR A 1 93 ? 9.375 -29.469 -11.102 1 97.31 93 THR A CA 1
ATOM 752 C C . THR A 1 93 ? 8.703 -29.516 -9.734 1 97.31 93 THR A C 1
ATOM 754 O O . THR A 1 93 ? 8.797 -28.562 -8.953 1 97.31 93 THR A O 1
ATOM 757 N N . ILE A 1 94 ? 8.094 -30.594 -9.5 1 97.19 94 ILE A N 1
ATOM 758 C CA . ILE A 1 94 ? 7.43 -30.828 -8.219 1 97.19 94 ILE A CA 1
ATOM 759 C C . ILE A 1 94 ? 8.438 -30.672 -7.078 1 97.19 94 ILE A C 1
ATOM 761 O O . ILE A 1 94 ? 8.141 -30.031 -6.066 1 97.19 94 ILE A O 1
ATOM 765 N N . GLN A 1 95 ? 9.578 -31.172 -7.254 1 96.19 95 GLN A N 1
ATOM 766 C CA . GLN A 1 95 ? 10.602 -31.109 -6.207 1 96.19 95 GLN A CA 1
ATOM 767 C C . GLN A 1 95 ? 11.039 -29.672 -5.949 1 96.19 95 GLN A C 1
ATOM 769 O O . GLN A 1 95 ? 11.188 -29.266 -4.797 1 96.19 95 GLN A O 1
ATOM 774 N N . GLU A 1 96 ? 11.281 -28.938 -6.996 1 95.75 96 GLU A N 1
ATOM 775 C CA . GLU A 1 96 ? 11.625 -27.531 -6.848 1 95.75 96 GLU A CA 1
ATOM 776 C C . GLU A 1 96 ? 10.57 -26.781 -6.035 1 95.75 96 GLU A C 1
ATOM 778 O O . GLU A 1 96 ? 10.906 -25.953 -5.184 1 95.75 96 GLU A O 1
ATOM 783 N N . LEU A 1 97 ? 9.367 -27.094 -6.316 1 97.25 97 LEU A N 1
ATOM 784 C CA . LEU A 1 97 ? 8.25 -26.406 -5.676 1 97.25 97 LEU A CA 1
ATOM 785 C C . LE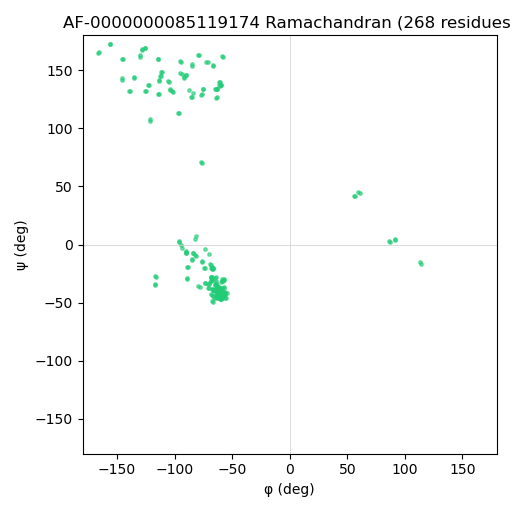U A 1 97 ? 8.141 -26.797 -4.207 1 97.25 97 LEU A C 1
ATOM 787 O O . LEU A 1 97 ? 7.824 -25.969 -3.359 1 97.25 97 LEU A O 1
ATOM 791 N N . LYS A 1 98 ? 8.391 -28.016 -3.904 1 95.38 98 LYS A N 1
ATOM 792 C CA . LYS A 1 98 ? 8.359 -28.484 -2.52 1 95.38 98 LYS A CA 1
ATOM 793 C C . LYS A 1 98 ? 9.445 -27.797 -1.693 1 95.38 98 LYS A C 1
ATOM 795 O O . LYS A 1 98 ? 9.258 -27.547 -0.503 1 95.38 98 LYS A O 1
ATOM 800 N N . ASP A 1 99 ? 10.484 -27.422 -2.312 1 93.12 99 ASP A N 1
ATOM 801 C CA . ASP A 1 99 ? 11.656 -26.891 -1.62 1 93.12 99 ASP A CA 1
ATOM 802 C C . ASP A 1 99 ? 11.609 -25.359 -1.569 1 93.12 99 ASP A C 1
ATOM 804 O O . ASP A 1 99 ? 12.516 -24.734 -1.018 1 93.12 99 ASP A O 1
ATOM 808 N N . VAL A 1 100 ? 10.594 -24.828 -2.121 1 90.06 100 VAL A N 1
ATOM 809 C CA . VAL A 1 100 ? 10.523 -23.375 -2.223 1 90.06 100 VAL A CA 1
ATOM 810 C C . VAL A 1 100 ? 10.539 -22.766 -0.826 1 90.06 100 VAL A C 1
ATOM 812 O O . VAL A 1 100 ? 9.883 -23.266 0.089 1 90.06 100 VAL A O 1
ATOM 815 N N . ASP A 1 101 ? 11.289 -21.656 -0.721 1 89 101 ASP A N 1
ATOM 816 C CA . ASP A 1 101 ? 11.344 -20.859 0.495 1 89 101 ASP A CA 1
ATOM 817 C C . ASP A 1 101 ? 10.234 -19.812 0.507 1 89 101 ASP A C 1
ATOM 819 O O . ASP A 1 101 ? 10.062 -19.062 -0.465 1 89 101 ASP A O 1
ATOM 823 N N . MET A 1 102 ? 9.562 -19.734 1.617 1 84.19 102 MET A N 1
ATOM 824 C CA . MET A 1 102 ? 8.43 -18.828 1.748 1 84.19 102 MET A CA 1
ATOM 825 C C . MET A 1 102 ? 8.906 -17.375 1.85 1 84.19 102 MET A C 1
ATOM 827 O O . MET A 1 102 ? 8.102 -16.453 1.771 1 84.19 102 MET A O 1
ATOM 831 N N . ASP A 1 103 ? 10.227 -17.172 1.893 1 89.5 103 ASP A N 1
ATOM 832 C CA . ASP A 1 103 ? 10.781 -15.828 2.029 1 89.5 103 ASP A CA 1
ATOM 833 C C . ASP A 1 103 ? 10.828 -15.117 0.681 1 89.5 103 ASP A C 1
ATOM 835 O O . ASP A 1 103 ? 11.367 -14.008 0.577 1 89.5 103 ASP A O 1
ATOM 839 N N . ILE A 1 104 ? 10.289 -15.75 -0.329 1 89.31 104 ILE A N 1
ATOM 840 C CA . ILE A 1 104 ? 10.312 -15.234 -1.693 1 89.31 104 ILE A CA 1
ATOM 841 C C . ILE A 1 104 ? 9.625 -13.867 -1.74 1 89.31 104 ILE A C 1
ATOM 84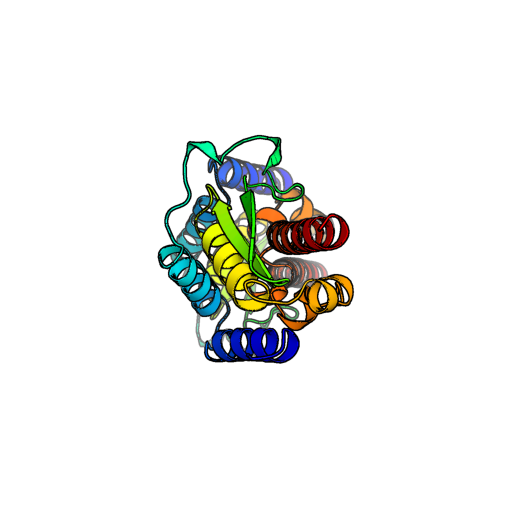3 O O . ILE A 1 104 ? 10.07 -12.969 -2.451 1 89.31 104 ILE A O 1
ATOM 847 N N . VAL A 1 105 ? 8.594 -13.656 -1.009 1 88.69 105 VAL A N 1
ATOM 848 C CA . VAL A 1 105 ? 7.848 -12.398 -0.979 1 88.69 105 VAL A CA 1
ATOM 849 C C . VAL A 1 105 ? 8.766 -11.266 -0.529 1 88.69 105 VAL A C 1
ATOM 851 O O . VAL A 1 105 ? 8.742 -10.172 -1.102 1 88.69 105 VAL A O 1
ATOM 854 N N . HIS A 1 106 ? 9.57 -11.586 0.44 1 91 106 HIS A N 1
ATOM 855 C CA . HIS A 1 106 ? 10.531 -10.609 0.94 1 91 106 HIS A CA 1
ATOM 856 C C . HIS A 1 106 ? 11.578 -10.266 -0.121 1 91 106 HIS A C 1
ATOM 858 O O . HIS A 1 106 ? 11.969 -9.109 -0.261 1 91 106 HIS A O 1
ATOM 864 N N . GLU A 1 107 ? 11.945 -11.273 -0.788 1 91.75 107 GLU A N 1
ATOM 865 C CA . GLU A 1 107 ? 12.945 -11.07 -1.833 1 91.75 107 GLU A CA 1
ATOM 866 C C . GLU A 1 107 ? 12.414 -10.156 -2.938 1 91.75 107 GLU A C 1
ATOM 868 O O . GLU A 1 107 ? 13.172 -9.391 -3.533 1 91.75 107 GLU A O 1
ATOM 873 N N . LEU A 1 108 ? 11.188 -10.227 -3.191 1 93.81 108 LEU A N 1
ATOM 874 C CA . LEU A 1 108 ? 10.57 -9.422 -4.242 1 93.81 108 LEU A CA 1
ATOM 875 C C . LEU A 1 108 ? 10.445 -7.969 -3.809 1 93.81 108 LEU A C 1
ATOM 877 O O . LEU A 1 108 ? 10.242 -7.086 -4.641 1 93.81 108 LEU A O 1
ATOM 881 N N . ASN A 1 109 ? 10.492 -7.633 -2.479 1 91.81 109 ASN A N 1
ATOM 882 C CA . ASN A 1 109 ? 10.453 -6.285 -1.921 1 91.81 109 ASN A CA 1
ATOM 883 C C . ASN A 1 109 ? 9.156 -5.566 -2.293 1 91.81 109 ASN A C 1
ATOM 885 O O . ASN A 1 109 ? 9.188 -4.406 -2.707 1 91.81 109 ASN A O 1
ATOM 889 N N . LEU A 1 110 ? 8.016 -6.293 -2.17 1 93.69 110 LEU A N 1
ATOM 890 C CA . LEU A 1 110 ? 6.738 -5.754 -2.623 1 93.69 110 LEU A CA 1
ATOM 891 C C . LEU A 1 110 ? 6.145 -4.816 -1.578 1 93.69 110 LEU A C 1
ATOM 893 O O . LEU A 1 110 ? 5.227 -4.047 -1.877 1 93.69 110 LEU A O 1
ATOM 897 N N . SER A 1 111 ? 6.672 -4.738 -0.398 1 91.44 111 SER A N 1
ATOM 898 C CA . SER A 1 111 ? 6.117 -3.945 0.695 1 91.44 111 SER A CA 1
ATOM 899 C C . SER A 1 111 ? 6.207 -2.453 0.397 1 91.44 111 SER A C 1
ATOM 901 O O . SER A 1 111 ? 5.492 -1.65 1.001 1 91.44 111 SER A O 1
ATOM 903 N N . GLU A 1 112 ? 7.035 -2.084 -0.481 1 89.12 112 GLU A N 1
ATOM 904 C CA . GLU A 1 112 ? 7.184 -0.683 -0.861 1 89.12 112 GLU A CA 1
ATOM 905 C C . GLU A 1 112 ? 6.16 -0.29 -1.924 1 89.12 112 GLU A C 1
ATOM 907 O O . GLU A 1 112 ? 5.926 0.897 -2.158 1 89.12 112 GLU A O 1
ATOM 912 N N . VAL A 1 113 ? 5.598 -1.285 -2.426 1 91.56 113 VAL A N 1
ATOM 913 C CA . VAL A 1 113 ? 4.812 -1.027 -3.629 1 91.56 113 VAL A CA 1
ATOM 914 C C . VAL A 1 113 ? 3.344 -1.348 -3.365 1 91.56 113 VAL A C 1
ATOM 916 O O . VAL A 1 113 ? 2.451 -0.683 -3.898 1 91.56 113 VAL A O 1
ATOM 919 N N . ILE A 1 114 ? 3.111 -2.355 -2.551 1 93.19 114 ILE A N 1
ATOM 920 C CA . ILE A 1 114 ? 1.731 -2.773 -2.328 1 93.19 114 ILE A CA 1
ATOM 921 C C . ILE A 1 114 ? 1.451 -2.846 -0.828 1 93.19 114 ILE A C 1
ATOM 923 O O . ILE A 1 114 ? 2.381 -2.885 -0.018 1 93.19 114 ILE A O 1
ATOM 927 N N . THR A 1 115 ? 0.142 -2.959 -0.469 1 92.56 115 THR A N 1
ATOM 928 C CA . THR A 1 115 ? -0.299 -2.939 0.921 1 92.56 115 THR A CA 1
ATOM 929 C C . THR A 1 115 ? -0.07 -4.297 1.579 1 92.56 115 THR A C 1
ATOM 931 O O . THR A 1 115 ? 0.192 -5.289 0.894 1 92.56 115 THR A O 1
ATOM 934 N N . PRO A 1 116 ? -0.094 -4.332 2.906 1 92.88 116 PRO A N 1
ATOM 935 C CA . PRO A 1 116 ? 0.071 -5.605 3.617 1 92.88 116 PRO A CA 1
ATOM 936 C C . PRO A 1 116 ? -0.967 -6.648 3.209 1 92.88 116 PRO A C 1
ATOM 938 O O . PRO A 1 116 ? -0.641 -7.828 3.074 1 92.88 116 PRO A O 1
ATOM 941 N N . ASN A 1 117 ? -2.143 -6.207 2.965 1 91 117 ASN A N 1
ATOM 942 C CA . ASN A 1 117 ? -3.188 -7.137 2.549 1 91 117 ASN A CA 1
ATOM 943 C C . ASN A 1 117 ? -2.85 -7.801 1.219 1 91 117 ASN A C 1
ATOM 945 O O . ASN A 1 117 ? -3.066 -9 1.049 1 91 117 ASN A O 1
ATOM 949 N N . ARG A 1 118 ? -2.311 -7.102 0.325 1 91.88 118 ARG A N 1
ATOM 950 C CA . ARG A 1 118 ? -1.948 -7.641 -0.981 1 91.88 118 ARG A CA 1
ATOM 951 C C . ARG A 1 118 ? -0.719 -8.539 -0.88 1 91.88 118 ARG A C 1
ATOM 953 O O . ARG A 1 118 ? -0.602 -9.523 -1.609 1 91.88 118 ARG A O 1
ATOM 960 N N . GLN A 1 119 ? 0.165 -8.188 0.031 1 93.44 119 GLN A N 1
ATOM 961 C CA . GLN A 1 119 ? 1.29 -9.07 0.304 1 93.44 119 GLN A CA 1
ATOM 962 C C . GLN A 1 119 ? 0.81 -10.43 0.812 1 93.44 119 GLN A C 1
ATOM 964 O O . GLN A 1 119 ? 1.324 -11.469 0.399 1 93.44 119 GLN A O 1
ATOM 969 N N . SER A 1 120 ? -0.201 -10.297 1.633 1 92.69 120 SER A N 1
ATOM 970 C CA . SER A 1 120 ? -0.786 -11.531 2.148 1 92.69 120 SER A CA 1
ATOM 971 C C . SER A 1 120 ? -1.368 -12.375 1.022 1 92.69 120 SER A C 1
ATOM 973 O O . SER A 1 120 ? -1.323 -13.609 1.079 1 92.69 120 SER A O 1
ATOM 975 N N . GLY A 1 121 ? -1.957 -11.719 0.036 1 93.31 121 GLY A N 1
ATOM 976 C CA . GLY A 1 121 ? -2.439 -12.43 -1.138 1 93.31 121 GLY A CA 1
ATOM 977 C C . GLY A 1 121 ? -1.351 -13.203 -1.858 1 93.31 121 GLY A C 1
ATOM 978 O O . GLY A 1 121 ? -1.542 -14.359 -2.225 1 93.31 121 GLY A O 1
ATOM 979 N N . VAL A 1 122 ? -0.214 -12.609 -2.018 1 95.88 122 VAL A N 1
ATOM 980 C CA . VAL A 1 122 ? 0.92 -13.25 -2.676 1 95.88 122 VAL A CA 1
ATOM 981 C C . VAL A 1 122 ? 1.358 -14.469 -1.875 1 95.88 122 VAL A C 1
ATOM 983 O O . VAL A 1 122 ? 1.578 -15.547 -2.441 1 95.88 122 VAL A O 1
ATOM 986 N N . ILE A 1 123 ? 1.428 -14.328 -0.585 1 95.06 123 ILE A N 1
ATOM 987 C CA . ILE A 1 123 ? 1.798 -15.43 0.294 1 95.06 123 ILE A CA 1
ATOM 988 C C . ILE A 1 123 ? 0.795 -16.562 0.142 1 95.06 123 ILE A C 1
ATOM 990 O O . ILE A 1 123 ? 1.183 -17.734 0.058 1 95.06 123 ILE A O 1
ATOM 994 N N . GLY A 1 124 ? -0.459 -16.219 0.124 1 94.81 124 GLY A N 1
ATOM 995 C CA . GLY A 1 124 ? -1.496 -17.219 -0.085 1 94.81 124 GLY A CA 1
ATOM 996 C 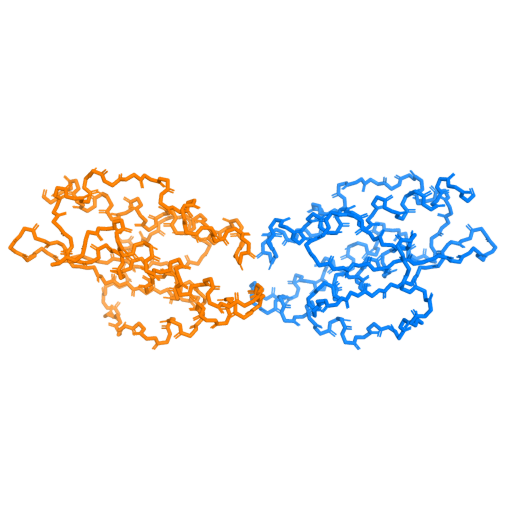C . GLY A 1 124 ? -1.325 -17.984 -1.376 1 94.81 124 GLY A C 1
ATOM 997 O O . GLY A 1 124 ? -1.511 -19.203 -1.402 1 94.81 124 GLY A O 1
ATOM 998 N N . MET A 1 125 ? -1.004 -17.297 -2.424 1 96.56 125 MET A N 1
ATOM 999 C CA . MET A 1 125 ? -0.789 -17.969 -3.707 1 96.56 125 MET A CA 1
ATOM 1000 C C . MET A 1 125 ? 0.372 -18.953 -3.623 1 96.56 125 MET A C 1
ATOM 1002 O O . MET A 1 125 ? 0.277 -20.062 -4.125 1 96.56 125 MET A O 1
ATOM 1006 N N . ILE A 1 126 ? 1.465 -18.547 -3.031 1 96.44 126 ILE A N 1
ATOM 1007 C CA . ILE A 1 126 ? 2.641 -19.406 -2.912 1 96.44 126 ILE A CA 1
ATOM 1008 C C . ILE A 1 126 ? 2.305 -20.641 -2.074 1 96.44 126 ILE A C 1
ATOM 1010 O O . ILE A 1 126 ? 2.703 -21.75 -2.41 1 96.44 126 ILE A O 1
ATOM 1014 N N . LYS A 1 127 ? 1.575 -20.422 -0.995 1 95.25 127 LYS A N 1
ATOM 1015 C CA . LYS A 1 127 ? 1.154 -21.547 -0.165 1 95.25 127 LYS A CA 1
ATOM 1016 C C . LYS A 1 127 ? 0.329 -22.547 -0.97 1 95.25 127 LYS A C 1
ATOM 1018 O O . LYS A 1 127 ? 0.528 -23.766 -0.857 1 95.25 127 LYS A O 1
ATOM 1023 N N . LYS A 1 128 ? -0.614 -22.047 -1.736 1 96 128 LYS A N 1
ATOM 1024 C CA . LYS A 1 128 ? -1.453 -22.906 -2.555 1 96 128 LYS A CA 1
ATOM 1025 C C . LYS A 1 128 ? -0.617 -23.688 -3.568 1 96 128 LYS A C 1
ATOM 1027 O O . LYS A 1 128 ? -0.869 -24.875 -3.814 1 96 128 LYS A O 1
ATOM 1032 N N . ILE A 1 129 ? 0.317 -23.047 -4.156 1 96.88 129 ILE A N 1
ATOM 1033 C CA . ILE A 1 129 ? 1.227 -23.672 -5.105 1 96.88 129 ILE A CA 1
ATOM 1034 C C . ILE A 1 129 ? 1.981 -24.812 -4.418 1 96.88 129 ILE A C 1
ATOM 1036 O O . ILE A 1 129 ? 2.1 -25.906 -4.969 1 96.88 129 ILE A O 1
ATOM 1040 N N . LYS A 1 130 ? 2.449 -24.5 -3.246 1 95.81 130 LYS A N 1
ATOM 1041 C CA . LYS A 1 130 ? 3.145 -25.531 -2.49 1 95.81 130 LYS A CA 1
ATOM 1042 C C . LYS A 1 130 ? 2.213 -26.703 -2.17 1 95.81 130 LYS A C 1
ATOM 1044 O O . LYS A 1 130 ? 2.627 -27.859 -2.209 1 95.81 130 LYS A O 1
ATOM 1049 N N . GLU A 1 131 ? 1.051 -26.391 -1.844 1 95.5 131 GLU A N 1
ATOM 1050 C CA . GLU A 1 131 ? 0.067 -27.438 -1.585 1 95.5 131 GLU A CA 1
ATOM 1051 C C . GLU A 1 131 ? -0.127 -28.328 -2.809 1 95.5 131 GLU A C 1
ATOM 1053 O O . GLU A 1 131 ? -0.205 -29.562 -2.686 1 95.5 131 GLU A O 1
ATOM 1058 N N . TYR A 1 132 ? -0.239 -27.703 -3.959 1 96.69 132 TYR A N 1
ATOM 1059 C CA . TYR A 1 132 ? -0.351 -28.469 -5.195 1 96.69 132 TYR A CA 1
ATOM 1060 C C . TYR A 1 132 ? 0.853 -29.391 -5.375 1 96.69 132 TYR A C 1
ATOM 1062 O O . TYR A 1 132 ? 0.706 -30.547 -5.773 1 96.69 132 TYR A O 1
ATOM 1070 N N . ALA A 1 133 ? 1.993 -28.844 -5.117 1 97 133 ALA A N 1
ATOM 1071 C CA . ALA A 1 133 ? 3.217 -29.625 -5.281 1 97 133 ALA A CA 1
ATOM 1072 C C . ALA A 1 133 ? 3.236 -30.828 -4.332 1 97 133 ALA A C 1
ATOM 1074 O O . ALA A 1 133 ? 3.625 -31.922 -4.719 1 97 133 ALA A O 1
ATOM 1075 N N . LEU A 1 134 ? 2.801 -30.578 -3.137 1 95.5 134 LEU A N 1
ATOM 1076 C CA . LEU A 1 134 ? 2.812 -31.625 -2.119 1 95.5 134 LEU A CA 1
ATOM 1077 C C . LEU A 1 134 ? 1.818 -32.719 -2.465 1 95.5 134 LEU A C 1
ATOM 1079 O O . LEU A 1 134 ? 2.029 -33.875 -2.113 1 95.5 134 LEU A O 1
ATOM 1083 N N . LYS A 1 135 ? 0.752 -32.406 -3.188 1 94.69 135 LYS A N 1
ATOM 1084 C CA . LYS A 1 135 ? -0.292 -33.344 -3.537 1 94.69 135 LYS A CA 1
ATOM 1085 C C . LYS A 1 135 ? 0.031 -34.062 -4.848 1 94.69 135 LYS A C 1
ATOM 10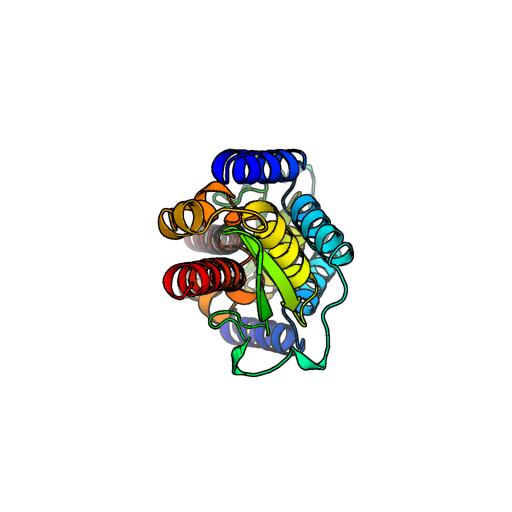87 O O . LYS A 1 135 ? -0.612 -35.062 -5.195 1 94.69 135 LYS A O 1
ATOM 1092 N N . ALA A 1 136 ? 0.859 -33.5 -5.539 1 90.75 136 ALA A N 1
ATOM 1093 C CA . ALA A 1 136 ? 1.226 -34.094 -6.828 1 90.75 136 ALA A CA 1
ATOM 1094 C C . ALA A 1 136 ? 2.174 -35.25 -6.645 1 90.75 136 ALA A C 1
ATOM 1096 O O . ALA A 1 136 ? 2.92 -35.312 -5.664 1 90.75 136 ALA A O 1
ATOM 1097 N N . MET B 1 1 ? -16.359 24.875 15.453 1 65.38 1 MET B N 1
ATOM 1098 C CA . MET B 1 1 ? -15.125 24.281 14.953 1 65.38 1 MET B CA 1
ATOM 1099 C C . MET B 1 1 ? -15.047 22.797 15.305 1 65.38 1 MET B C 1
ATOM 1101 O O . MET B 1 1 ? -15.211 22.422 16.469 1 65.38 1 MET B 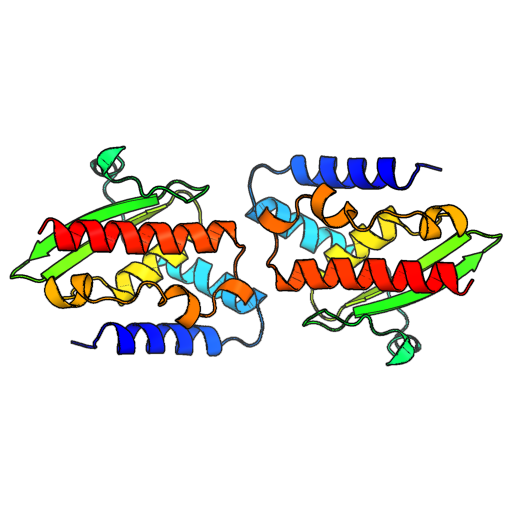O 1
ATOM 1105 N N . SER B 1 2 ? -15.195 21.828 14.312 1 86.19 2 SER B N 1
ATOM 1106 C CA . SER B 1 2 ? -15.273 20.406 14.617 1 86.19 2 SER B CA 1
ATOM 1107 C C . SER B 1 2 ? -14.016 19.922 15.336 1 86.19 2 SER B C 1
ATOM 1109 O O . SER B 1 2 ? -12.953 20.531 15.219 1 86.19 2 SER B O 1
ATOM 1111 N N . THR B 1 3 ? -14.219 19.141 16.312 1 92.31 3 THR B N 1
ATOM 1112 C CA . THR B 1 3 ? -13.102 18.547 17.031 1 92.31 3 THR B CA 1
ATOM 1113 C C . THR B 1 3 ? -12.227 17.734 16.078 1 92.31 3 THR B C 1
ATOM 1115 O O . THR B 1 3 ? -12.633 17.422 14.961 1 92.31 3 THR B O 1
ATOM 1118 N N . ILE B 1 4 ? -11.062 17.453 16.484 1 95.5 4 ILE B N 1
ATOM 1119 C CA . ILE B 1 4 ? -10.141 16.641 15.711 1 95.5 4 ILE B CA 1
ATOM 1120 C C . ILE B 1 4 ? -10.766 15.273 15.438 1 95.5 4 ILE B C 1
ATOM 1122 O O . ILE B 1 4 ? -10.695 14.766 14.312 1 95.5 4 ILE B O 1
ATOM 1126 N N . GLU B 1 5 ? -11.422 14.711 16.406 1 93.88 5 GLU B N 1
ATOM 1127 C CA . GLU B 1 5 ? -12.086 13.414 16.281 1 93.88 5 GLU B CA 1
ATOM 1128 C C . GLU B 1 5 ? -13.164 13.461 15.203 1 93.88 5 GLU B C 1
ATOM 1130 O O . GLU B 1 5 ? -13.312 12.516 14.414 1 93.88 5 GLU B O 1
ATOM 1135 N N . GLN B 1 6 ? -13.906 14.5 15.234 1 95.31 6 GLN B N 1
ATOM 1136 C CA . GLN B 1 6 ? -14.953 14.656 14.234 1 95.31 6 GLN B CA 1
ATOM 1137 C C . GLN B 1 6 ? -14.367 14.773 12.828 1 95.31 6 GLN B C 1
ATOM 1139 O O . GLN B 1 6 ? -14.906 14.203 11.875 1 95.31 6 GLN B O 1
ATOM 1144 N N . ARG B 1 7 ? -13.289 15.484 12.68 1 97.12 7 ARG B N 1
ATOM 1145 C CA . ARG B 1 7 ? -12.641 15.641 11.383 1 97.12 7 ARG B CA 1
ATOM 1146 C C . ARG B 1 7 ? -12.047 14.32 10.906 1 97.12 7 ARG B C 1
ATOM 1148 O O . ARG B 1 7 ? -12.102 14 9.711 1 97.12 7 ARG B O 1
ATOM 1155 N N . VAL B 1 8 ? -11.484 13.539 11.852 1 96.69 8 VAL B N 1
ATOM 1156 C CA . VAL B 1 8 ? -11 12.203 11.516 1 96.69 8 VAL B CA 1
ATOM 1157 C C . VAL B 1 8 ? -12.156 11.352 10.992 1 96.69 8 VAL B C 1
ATOM 1159 O O . VAL B 1 8 ? -12.016 10.672 9.977 1 96.69 8 VAL B O 1
ATOM 1162 N N . GLU B 1 9 ? -13.281 11.438 11.633 1 95.62 9 GLU B N 1
ATOM 1163 C CA . GLU B 1 9 ? -14.453 10.664 11.234 1 95.62 9 GLU B CA 1
ATOM 1164 C C . GLU B 1 9 ? -14.938 11.086 9.844 1 95.62 9 GLU B C 1
ATOM 1166 O O . GLU B 1 9 ? -15.352 10.242 9.047 1 95.62 9 GLU B O 1
ATOM 1171 N N . GLU B 1 10 ? -14.875 12.328 9.617 1 96.56 10 GLU B N 1
ATOM 1172 C CA . GLU B 1 10 ? -15.289 12.828 8.312 1 96.56 10 GLU B CA 1
ATOM 1173 C C . GLU B 1 10 ? -14.406 12.281 7.195 1 96.56 10 GLU B C 1
ATOM 1175 O O . GLU B 1 10 ? -14.906 11.859 6.148 1 96.56 10 GLU B O 1
ATOM 1180 N N . ILE B 1 11 ? -13.133 12.32 7.449 1 96.69 11 ILE B N 1
ATOM 1181 C CA . ILE B 1 11 ? -12.203 11.781 6.461 1 96.69 11 ILE B CA 1
ATOM 1182 C C . ILE B 1 11 ? -12.453 10.289 6.27 1 96.69 11 ILE B C 1
ATOM 1184 O O . ILE B 1 11 ? -12.5 9.805 5.137 1 96.69 11 ILE B O 1
ATOM 1188 N N . LYS B 1 12 ? -12.602 9.578 7.328 1 95.38 12 LYS B N 1
ATOM 1189 C CA . LYS B 1 12 ? -12.883 8.148 7.266 1 95.38 12 LYS B CA 1
ATOM 1190 C C . LYS B 1 12 ? -14.148 7.867 6.457 1 95.38 12 LYS B C 1
ATOM 1192 O O . LYS B 1 12 ? -14.18 6.941 5.645 1 95.38 12 LYS B O 1
ATOM 1197 N N . ASP B 1 13 ? -15.148 8.688 6.723 1 95.19 13 ASP B N 1
ATOM 1198 C CA . ASP B 1 13 ? -16.406 8.547 6.004 1 95.19 13 ASP B CA 1
ATOM 1199 C C . ASP B 1 13 ? -16.219 8.758 4.504 1 95.19 13 ASP B C 1
ATOM 1201 O O . ASP B 1 13 ? -16.812 8.047 3.689 1 95.19 13 ASP B O 1
ATOM 1205 N N . ASP B 1 14 ? -15.445 9.75 4.172 1 95.81 14 ASP B N 1
ATOM 1206 C CA . ASP B 1 14 ? -15.164 10 2.762 1 95.81 14 ASP B CA 1
ATOM 1207 C C . ASP B 1 14 ? -14.469 8.805 2.117 1 95.81 14 ASP B C 1
ATOM 1209 O O . ASP B 1 14 ? -14.836 8.391 1.017 1 95.81 14 ASP B O 1
ATOM 1213 N N . LEU B 1 15 ? -13.469 8.242 2.803 1 95.06 15 LEU B N 1
ATOM 1214 C CA . LEU B 1 15 ? -12.742 7.086 2.285 1 95.06 15 LEU B CA 1
ATOM 1215 C C . LEU B 1 15 ? -13.656 5.875 2.158 1 95.06 15 LEU B C 1
ATOM 1217 O O . LEU B 1 15 ? -13.555 5.117 1.189 1 95.06 15 LEU B O 1
ATOM 1221 N N . ASP B 1 16 ? -14.555 5.781 3.049 1 92.81 16 ASP B N 1
ATOM 1222 C CA . ASP B 1 16 ? -15.422 4.609 3.109 1 92.81 16 ASP B CA 1
ATOM 1223 C C . ASP B 1 16 ? -16.484 4.66 2.014 1 92.81 16 ASP B C 1
ATOM 1225 O O . ASP B 1 16 ? -17.188 3.674 1.778 1 92.81 16 ASP B O 1
ATOM 1229 N N . PHE B 1 17 ? -16.609 5.828 1.464 1 93.31 17 PHE B N 1
ATOM 1230 C CA . PHE B 1 17 ? -17.562 5.953 0.362 1 93.31 17 PHE B CA 1
ATOM 1231 C C . PHE B 1 17 ? -17.094 5.156 -0.849 1 93.31 17 PHE B C 1
ATOM 1233 O O . PHE B 1 17 ? -17.891 4.82 -1.727 1 93.31 17 PHE B O 1
ATOM 1240 N N . PHE B 1 18 ? -15.867 4.852 -0.919 1 90.69 18 PHE B N 1
ATOM 1241 C CA . PHE B 1 18 ? -15.305 4.102 -2.035 1 90.69 18 PHE B CA 1
ATOM 1242 C C . PHE B 1 18 ? -15.32 2.605 -1.745 1 90.69 18 PHE B C 1
ATOM 1244 O O . PHE B 1 18 ? -15.109 2.186 -0.607 1 90.69 18 PHE B O 1
ATOM 1251 N N . ASP B 1 19 ? -15.57 1.858 -2.809 1 82.19 19 ASP B N 1
ATOM 1252 C CA . ASP B 1 19 ? -15.836 0.432 -2.637 1 82.19 19 ASP B CA 1
ATOM 1253 C C . ASP B 1 19 ? -14.539 -0.372 -2.686 1 82.19 19 ASP B C 1
ATOM 1255 O O . ASP B 1 19 ? -14.461 -1.475 -2.139 1 82.19 19 ASP B O 1
ATOM 1259 N N . ASP B 1 20 ? -13.602 0.097 -3.396 1 83.56 20 ASP B N 1
ATOM 1260 C CA . ASP B 1 20 ? -12.391 -0.712 -3.49 1 83.56 20 ASP B CA 1
ATOM 1261 C C . ASP B 1 20 ? -11.141 0.125 -3.205 1 83.56 20 ASP B C 1
ATOM 1263 O O . ASP B 1 20 ? -11.195 1.356 -3.24 1 83.56 20 ASP B O 1
ATOM 1267 N N . GLU B 1 21 ? -10.086 -0.554 -2.938 1 83.62 21 GLU B N 1
ATOM 1268 C CA . GLU B 1 21 ? -8.812 0.017 -2.504 1 83.62 21 GLU B CA 1
ATOM 1269 C C . GLU B 1 21 ? -8.227 0.939 -3.57 1 83.62 21 GLU B C 1
ATOM 1271 O O . GLU B 1 21 ? -7.723 2.018 -3.254 1 83.62 21 GLU B O 1
ATOM 1276 N N . LEU B 1 22 ? -8.414 0.561 -4.812 1 83.25 22 LEU B N 1
ATOM 1277 C CA . LEU B 1 22 ? -7.871 1.373 -5.898 1 83.25 22 LEU B CA 1
ATOM 1278 C C . LEU B 1 22 ? -8.586 2.715 -5.984 1 83.25 22 LEU B C 1
ATOM 1280 O O . LEU B 1 22 ? -7.953 3.754 -6.168 1 83.25 22 LEU B O 1
ATOM 1284 N N . ALA B 1 23 ? -9.859 2.66 -5.863 1 90.12 23 ALA B N 1
ATOM 1285 C CA . ALA B 1 23 ? -10.648 3.893 -5.887 1 90.12 23 ALA B CA 1
ATOM 1286 C C . ALA B 1 23 ? -10.258 4.809 -4.73 1 90.12 23 ALA B C 1
ATOM 1288 O O . ALA B 1 23 ? -10.172 6.027 -4.902 1 90.12 23 ALA B O 1
ATOM 1289 N N . LYS B 1 24 ? -10.039 4.27 -3.578 1 93.56 24 LYS B N 1
ATOM 1290 C CA . LYS B 1 24 ? -9.586 5.047 -2.432 1 93.56 24 LYS B CA 1
ATOM 1291 C C . LYS B 1 24 ? -8.219 5.672 -2.697 1 93.56 24 LYS B C 1
ATOM 1293 O O . LYS B 1 24 ? -7.984 6.832 -2.355 1 93.56 24 LYS B O 1
ATOM 1298 N N . TYR B 1 25 ? -7.398 4.871 -3.252 1 91.5 25 TYR B N 1
ATOM 1299 C CA . TYR B 1 25 ? -6.066 5.344 -3.617 1 91.5 25 TYR B CA 1
ATOM 1300 C C . TYR B 1 25 ? -6.148 6.535 -4.562 1 91.5 25 TYR B C 1
ATOM 1302 O O . TYR B 1 25 ? -5.484 7.551 -4.352 1 91.5 25 TYR B O 1
ATOM 1310 N N . GLU B 1 26 ? -7 6.48 -5.547 1 91.12 26 GLU B N 1
ATOM 1311 C CA . GLU B 1 26 ? -7.191 7.559 -6.512 1 91.12 26 GLU B CA 1
ATOM 1312 C C . GLU B 1 26 ? -7.789 8.797 -5.848 1 91.12 26 GLU B C 1
ATOM 1314 O O . GLU B 1 26 ? -7.418 9.922 -6.18 1 91.12 26 GLU B O 1
ATOM 1319 N N . TYR B 1 27 ? -8.68 8.547 -4.973 1 95.56 27 TYR B N 1
ATOM 1320 C CA . TYR B 1 27 ? -9.281 9.648 -4.23 1 95.56 27 TYR B CA 1
ATOM 1321 C C . TYR B 1 27 ? -8.227 10.422 -3.449 1 95.56 27 TYR B C 1
ATOM 1323 O O . TYR B 1 27 ? -8.211 11.656 -3.469 1 95.56 27 TYR B O 1
ATOM 1331 N N . ILE B 1 28 ? -7.312 9.68 -2.816 1 96.88 28 ILE B N 1
ATOM 1332 C CA . ILE B 1 28 ? -6.254 10.32 -2.041 1 96.88 28 ILE B CA 1
ATOM 1333 C C . ILE B 1 28 ? -5.363 11.148 -2.965 1 96.88 28 ILE B C 1
ATOM 1335 O O . ILE B 1 28 ? -4.996 12.273 -2.637 1 96.88 28 ILE B O 1
ATOM 1339 N N . ILE B 1 29 ? -5.074 10.656 -4.09 1 95.31 29 ILE B N 1
ATOM 1340 C CA . ILE B 1 29 ? -4.281 11.383 -5.078 1 95.31 29 ILE B CA 1
ATOM 1341 C C . ILE B 1 29 ? -5 12.68 -5.465 1 95.31 29 ILE B C 1
ATOM 1343 O O . ILE B 1 29 ? -4.379 13.742 -5.547 1 95.31 29 ILE B O 1
ATOM 1347 N N . ASP B 1 30 ? -6.309 12.57 -5.66 1 96.5 30 ASP B N 1
ATOM 1348 C CA . ASP B 1 30 ? -7.102 13.734 -6.051 1 96.5 30 ASP B CA 1
ATOM 1349 C C . ASP B 1 30 ? -7.109 14.789 -4.949 1 96.5 30 ASP B C 1
ATOM 1351 O O . ASP B 1 30 ? -7.148 15.984 -5.234 1 96.5 30 ASP B O 1
ATOM 1355 N N . LEU B 1 31 ? -7.09 14.352 -3.719 1 97.56 31 LEU B N 1
ATOM 1356 C CA . LEU B 1 31 ? -7.008 15.297 -2.609 1 97.56 31 LEU B CA 1
ATOM 1357 C C . LEU B 1 31 ? -5.723 16.125 -2.691 1 97.56 31 LEU B C 1
ATOM 1359 O O . LEU B 1 31 ? -5.715 17.297 -2.334 1 97.56 31 LEU B O 1
ATOM 1363 N N . GLY B 1 32 ? -4.625 15.477 -3.115 1 97.62 32 GLY B N 1
ATOM 1364 C CA . GLY B 1 32 ? -3.35 16.156 -3.25 1 97.62 32 GLY B CA 1
ATOM 1365 C C . GLY B 1 32 ? -3.4 17.344 -4.207 1 97.62 32 GLY B C 1
ATOM 1366 O O . GLY B 1 32 ? -2.676 18.312 -4.027 1 97.62 32 GLY B O 1
ATOM 1367 N N . LYS B 1 33 ? -4.238 17.25 -5.191 1 96.19 33 LYS B N 1
ATOM 1368 C CA . LYS B 1 33 ? -4.402 18.312 -6.18 1 96.19 33 LYS B CA 1
ATOM 1369 C C . LYS B 1 33 ? -5.051 19.547 -5.559 1 96.19 33 LYS B C 1
ATOM 1371 O O . LYS B 1 33 ? -4.969 20.641 -6.109 1 96.19 33 LYS B O 1
ATOM 1376 N N . LYS B 1 34 ? -5.656 19.328 -4.426 1 97.06 34 LYS B N 1
ATOM 1377 C CA . LYS B 1 34 ? -6.352 20.422 -3.746 1 97.06 34 LYS B CA 1
ATOM 1378 C C . LYS B 1 34 ? -5.414 21.156 -2.789 1 97.06 34 LYS B C 1
ATOM 1380 O O . LYS B 1 34 ? -5.793 22.172 -2.195 1 97.06 34 LYS B O 1
ATOM 1385 N N . LEU B 1 35 ? -4.285 20.641 -2.637 1 97.25 35 LEU B N 1
ATOM 1386 C CA . LEU B 1 35 ? -3.328 21.25 -1.718 1 97.25 35 LEU B CA 1
ATOM 1387 C C . LEU B 1 35 ? -2.938 22.641 -2.184 1 97.25 35 LEU B C 1
ATOM 1389 O O . LEU B 1 35 ? -2.646 22.859 -3.363 1 97.25 35 LEU B O 1
ATOM 1393 N N . GLU B 1 36 ? -2.936 23.562 -1.291 1 94.5 36 GLU B N 1
ATOM 1394 C CA . GLU B 1 36 ? -2.498 24.922 -1.605 1 94.5 36 GLU B CA 1
ATOM 1395 C C . GLU B 1 36 ? -1.008 24.953 -1.927 1 94.5 36 GLU B C 1
ATOM 1397 O O . GLU B 1 36 ? -0.243 24.109 -1.456 1 94.5 36 GLU B O 1
ATOM 1402 N N . GLU B 1 37 ? -0.716 25.953 -2.699 1 94.44 37 GLU B N 1
ATOM 1403 C CA . GLU B 1 37 ? 0.695 26.109 -3.041 1 94.44 37 GLU B CA 1
ATOM 1404 C C . GLU B 1 37 ? 1.541 26.344 -1.793 1 94.44 37 GLU B C 1
ATOM 1406 O O . GLU B 1 37 ? 1.129 27.078 -0.883 1 94.44 37 GLU B O 1
ATOM 1411 N N . PHE B 1 38 ? 2.602 25.688 -1.801 1 97.19 38 PHE B N 1
ATOM 1412 C CA . PHE B 1 38 ? 3.562 25.828 -0.713 1 97.19 38 PHE B CA 1
ATOM 1413 C C . PHE B 1 38 ? 4.73 26.719 -1.134 1 97.19 38 PHE B C 1
ATOM 1415 O O . PHE B 1 38 ? 5.266 26.562 -2.232 1 97.19 38 PHE B O 1
ATOM 1422 N N . ASP B 1 39 ? 5.129 27.703 -0.312 1 95.19 39 ASP B N 1
ATOM 1423 C CA . ASP B 1 39 ? 6.211 28.625 -0.646 1 95.19 39 ASP B CA 1
ATOM 1424 C C . ASP B 1 39 ? 7.539 27.875 -0.78 1 95.19 39 ASP B C 1
ATOM 1426 O O . ASP B 1 39 ? 7.973 27.203 0.152 1 95.19 39 ASP B O 1
ATOM 1430 N N . GLU B 1 40 ? 8.211 28.031 -1.884 1 95.31 40 GLU B N 1
ATOM 1431 C CA . GLU B 1 40 ? 9.484 27.375 -2.141 1 95.31 40 GLU B CA 1
ATOM 1432 C C . GLU B 1 40 ? 10.516 27.734 -1.076 1 95.31 40 GLU B C 1
ATOM 1434 O O . GLU B 1 40 ? 11.375 26.906 -0.728 1 95.31 40 GLU B O 1
ATOM 1439 N N . LYS B 1 41 ? 10.422 28.891 -0.534 1 97.06 41 LYS B N 1
ATOM 1440 C CA . LYS B 1 41 ? 11.375 29.344 0.474 1 97.06 41 LYS B CA 1
ATOM 1441 C C . LYS B 1 41 ? 11.227 28.547 1.768 1 97.06 41 LYS B C 1
ATOM 1443 O O . LYS B 1 41 ? 12.141 28.516 2.596 1 97.06 41 LYS B O 1
ATOM 1448 N N . ASP B 1 42 ? 10.039 27.922 1.918 1 97.06 42 ASP B N 1
ATOM 1449 C CA . ASP B 1 42 ? 9.781 27.188 3.15 1 97.06 42 ASP B CA 1
ATOM 1450 C C . ASP B 1 42 ? 10.227 25.734 3.025 1 97.06 42 ASP B C 1
ATOM 1452 O O . ASP B 1 42 ? 10.188 24.969 4 1 97.06 42 ASP B O 1
ATOM 1456 N N . LYS B 1 43 ? 10.641 25.328 1.832 1 96.5 43 LYS B N 1
ATOM 1457 C CA . LYS B 1 43 ? 11.227 24 1.648 1 96.5 43 LYS B CA 1
ATOM 1458 C C . LYS B 1 43 ? 12.664 23.953 2.164 1 96.5 43 LYS B C 1
ATOM 1460 O O . LYS B 1 43 ? 13.602 23.828 1.382 1 96.5 43 LYS B O 1
ATOM 1465 N N . THR B 1 44 ? 12.789 24.016 3.459 1 96.81 44 THR B N 1
ATOM 1466 C CA . THR B 1 44 ? 14.07 24 4.152 1 96.81 44 THR B CA 1
ATOM 1467 C C . THR B 1 44 ? 14.219 22.734 4.996 1 96.81 44 THR B C 1
ATOM 1469 O O . THR B 1 44 ? 13.227 22.078 5.324 1 96.81 44 THR B O 1
ATOM 1472 N N . PRO B 1 45 ? 15.445 22.359 5.355 1 95.19 45 PRO B N 1
ATOM 1473 C CA . PRO B 1 45 ? 15.672 21.172 6.184 1 95.19 45 PRO B CA 1
ATOM 1474 C C . PRO B 1 45 ? 14.93 21.234 7.52 1 95.19 45 PRO B C 1
ATOM 1476 O O . PRO B 1 45 ? 14.508 20.203 8.039 1 95.19 45 PRO B O 1
ATOM 1479 N N . GLU B 1 46 ? 14.742 22.406 8.008 1 94.75 46 GLU B N 1
ATOM 1480 C CA . GLU B 1 46 ? 14.078 22.578 9.289 1 94.75 46 GLU B CA 1
ATOM 1481 C C . GLU B 1 46 ? 12.602 22.203 9.203 1 94.75 46 GLU B C 1
ATOM 1483 O O . GLU B 1 46 ? 11.992 21.797 10.195 1 94.75 46 GLU B O 1
ATOM 1488 N N . ASN B 1 47 ? 12.023 22.344 8.047 1 96.75 47 ASN B N 1
ATOM 1489 C CA . ASN B 1 47 ? 10.594 22.109 7.867 1 96.75 47 ASN B CA 1
ATOM 1490 C C . ASN B 1 47 ? 10.32 20.688 7.359 1 96.75 47 ASN B C 1
ATOM 1492 O O . ASN B 1 47 ? 9.172 20.312 7.129 1 96.75 47 ASN B O 1
ATOM 1496 N N . ILE B 1 48 ? 11.359 19.922 7.215 1 96.88 48 ILE B N 1
ATOM 1497 C CA . ILE B 1 48 ? 11.227 18.562 6.691 1 96.88 48 ILE B CA 1
ATOM 1498 C C . ILE B 1 48 ? 10.641 17.656 7.762 1 96.88 48 ILE B C 1
ATOM 1500 O O . ILE B 1 48 ? 11.016 17.734 8.938 1 96.88 48 ILE B O 1
ATOM 1504 N N . VAL B 1 49 ? 9.68 16.891 7.297 1 95.88 49 VAL B N 1
ATOM 1505 C CA . VAL B 1 49 ? 9.117 15.828 8.133 1 95.88 49 VAL B CA 1
ATOM 1506 C C . VAL B 1 49 ? 9.961 14.562 8 1 95.88 49 VAL B C 1
ATOM 1508 O O . VAL B 1 49 ? 10.18 14.07 6.891 1 95.88 49 VAL B O 1
ATOM 1511 N N . HIS B 1 50 ? 10.383 14.023 9.039 1 87.69 50 HIS B N 1
ATOM 1512 C CA . HIS B 1 50 ? 11.203 12.82 9 1 87.69 50 HIS B CA 1
ATOM 1513 C C . HIS B 1 50 ? 10.336 11.562 9.047 1 87.69 50 HIS B C 1
ATOM 1515 O O . HIS B 1 50 ? 9.227 11.594 9.594 1 87.69 50 HIS B O 1
ATOM 1521 N N . GLY B 1 51 ? 10.797 10.5 8.344 1 78.88 51 GLY B N 1
ATOM 1522 C CA . GLY B 1 51 ? 10.078 9.234 8.375 1 78.88 51 GLY B CA 1
ATOM 1523 C C . GLY B 1 51 ? 9.461 8.859 7.035 1 78.88 51 GLY B C 1
ATOM 1524 O O . GLY B 1 51 ? 8.977 7.742 6.859 1 78.88 51 GLY B O 1
ATOM 1525 N N . CYS B 1 52 ? 9.391 9.75 6.223 1 73.06 52 CYS B N 1
ATOM 1526 C CA . CYS B 1 52 ? 8.82 9.43 4.914 1 73.06 52 CYS B CA 1
ATOM 1527 C C . CYS B 1 52 ? 9.914 9.094 3.912 1 73.06 52 CYS B C 1
ATOM 1529 O O . CYS B 1 52 ? 11.047 9.586 4.031 1 73.06 52 CYS B O 1
ATOM 1531 N N . THR B 1 53 ? 9.656 8.25 3.014 1 75.25 53 THR B N 1
ATOM 1532 C CA . THR B 1 53 ? 10.578 8 1.915 1 75.25 53 THR B CA 1
ATOM 1533 C C . THR B 1 53 ? 10.641 9.203 0.979 1 75.25 53 THR B C 1
ATOM 1535 O O . THR B 1 53 ? 11.703 9.508 0.426 1 75.25 53 THR B O 1
ATOM 1538 N N . SER B 1 54 ? 9.523 9.852 0.908 1 85.12 54 SER B N 1
ATOM 1539 C CA . SER B 1 54 ? 9.445 11.078 0.121 1 85.12 54 SER B CA 1
ATOM 1540 C C . SER B 1 54 ? 9.664 12.305 0.996 1 85.12 54 SER B C 1
ATOM 1542 O O . SER B 1 54 ? 9.531 12.234 2.219 1 85.12 54 SER B O 1
ATOM 1544 N N . GLN B 1 55 ? 10.062 13.383 0.345 1 93.38 55 GLN B N 1
ATOM 1545 C CA . GLN B 1 55 ? 10.234 14.609 1.114 1 93.38 55 GLN B CA 1
ATOM 1546 C C . GLN B 1 55 ? 8.883 15.25 1.427 1 93.38 55 GLN B C 1
ATOM 1548 O O . GLN B 1 55 ? 8.039 15.391 0.542 1 93.38 55 GLN B O 1
ATOM 1553 N N . VAL B 1 56 ? 8.711 15.539 2.664 1 97.19 56 VAL B N 1
ATOM 1554 C CA . VAL B 1 56 ? 7.543 16.281 3.129 1 97.19 56 VAL B CA 1
ATOM 1555 C C . VAL B 1 56 ? 7.992 17.516 3.918 1 97.19 56 VAL B C 1
ATOM 1557 O O . VAL B 1 56 ? 8.922 17.422 4.73 1 97.19 56 VAL B O 1
ATOM 1560 N N . TRP B 1 57 ? 7.406 18.625 3.576 1 98.31 57 TRP B N 1
ATOM 1561 C CA . TRP B 1 57 ? 7.637 19.859 4.332 1 98.31 57 TRP B CA 1
ATOM 1562 C C . TRP B 1 57 ? 6.363 20.297 5.043 1 98.31 57 TRP B C 1
ATOM 1564 O O . TRP B 1 57 ? 5.27 20.234 4.48 1 98.31 57 TRP B O 1
ATOM 1574 N N . LEU B 1 58 ? 6.5 20.781 6.238 1 98.25 58 LEU B N 1
ATOM 1575 C CA . LEU B 1 58 ? 5.391 21.281 7.051 1 98.25 58 LEU B CA 1
ATOM 1576 C C . LEU B 1 58 ? 5.781 22.547 7.785 1 98.25 58 LEU B C 1
ATOM 1578 O O . LEU B 1 58 ? 6.879 22.641 8.336 1 98.25 58 LEU B O 1
ATOM 1582 N N . THR B 1 59 ? 4.945 23.531 7.715 1 97.88 59 THR B N 1
ATOM 1583 C CA . THR B 1 59 ? 5.102 24.75 8.492 1 97.88 59 THR B CA 1
ATOM 1584 C C . THR B 1 59 ? 3.842 25.047 9.305 1 97.88 59 THR B C 1
ATOM 1586 O O . THR B 1 59 ? 2.82 24.375 9.133 1 97.88 59 THR B O 1
ATOM 1589 N N . CYS B 1 60 ? 3.979 25.953 10.164 1 97.12 60 CYS B N 1
ATOM 1590 C CA . CYS B 1 60 ? 2.887 26.25 11.078 1 97.12 60 CYS B CA 1
ATOM 1591 C C . CYS B 1 60 ? 2.842 27.734 11.406 1 97.12 60 CYS B C 1
ATOM 1593 O O . CYS B 1 60 ? 3.877 28.406 11.414 1 97.12 60 CYS B O 1
ATOM 1595 N N . GLU B 1 61 ? 1.659 28.234 11.531 1 97.12 61 GLU B N 1
ATOM 1596 C CA . GLU B 1 61 ? 1.42 29.594 12.023 1 97.12 61 GLU B CA 1
ATOM 1597 C C . GLU B 1 61 ? 0.51 29.578 13.25 1 97.12 61 GLU B C 1
ATOM 1599 O O . GLU B 1 61 ? -0.469 28.828 13.297 1 97.12 61 GLU B O 1
ATOM 1604 N N . ASN B 1 62 ? 0.865 30.375 14.234 1 97.5 62 ASN B N 1
ATOM 1605 C CA . ASN B 1 62 ? 0.023 30.547 15.414 1 97.5 62 ASN B CA 1
ATOM 1606 C C . ASN B 1 62 ? -0.853 31.797 15.305 1 97.5 62 ASN B C 1
ATOM 1608 O O . ASN B 1 62 ? -0.342 32.906 15.195 1 97.5 62 ASN B O 1
ATOM 1612 N N . LYS B 1 63 ? -2.041 31.484 15.227 1 97 63 LYS B N 1
ATOM 1613 C CA . LYS B 1 63 ? -3 32.594 15.219 1 97 63 LYS B CA 1
ATOM 1614 C C . LYS B 1 63 ? -3.986 32.469 16.375 1 97 63 LYS B C 1
ATOM 1616 O O . LYS B 1 63 ? -4.926 31.672 16.328 1 97 63 LYS B O 1
ATOM 1621 N N . ASP B 1 64 ? -3.867 33.344 17.422 1 95.38 64 ASP B N 1
ATOM 1622 C CA . ASP B 1 64 ? -4.793 33.438 18.547 1 95.38 64 ASP B CA 1
ATOM 1623 C C . ASP B 1 64 ? -4.953 32.094 19.25 1 95.38 64 ASP B C 1
ATOM 1625 O O . ASP B 1 64 ? -6.074 31.625 19.484 1 95.38 64 ASP B O 1
ATOM 1629 N N . GLY B 1 65 ? -3.855 31.406 19.422 1 95.31 65 GLY B N 1
ATOM 1630 C CA . GLY B 1 65 ? -3.859 30.172 20.188 1 95.31 65 GLY B CA 1
ATOM 1631 C C . GLY B 1 65 ? -4.219 28.953 19.375 1 95.31 65 GLY B C 1
ATOM 1632 O O . GLY B 1 65 ? -4.316 27.844 19.906 1 95.31 65 GLY B O 1
ATOM 1633 N N . LYS B 1 66 ? -4.41 29.156 18.109 1 97.62 66 LYS B N 1
ATOM 1634 C CA . LYS B 1 66 ? -4.645 28.062 17.172 1 97.62 66 LYS B CA 1
ATOM 1635 C C . LYS B 1 66 ? -3.479 27.906 16.203 1 97.62 66 LYS B C 1
ATOM 1637 O O . LYS B 1 66 ? -2.863 28.906 15.805 1 97.62 66 LYS B O 1
ATOM 1642 N N . LEU B 1 67 ? -3.232 26.734 15.875 1 98.25 67 LEU B N 1
ATOM 1643 C CA . LEU B 1 67 ? -2.166 26.484 14.906 1 98.25 67 LEU B CA 1
ATOM 1644 C C . LEU B 1 67 ? -2.742 26.156 13.539 1 98.25 67 LEU B C 1
ATOM 1646 O O . LEU B 1 67 ? -3.652 25.328 13.43 1 98.25 67 LEU B O 1
ATOM 1650 N N . TYR B 1 68 ? -2.174 26.812 12.516 1 98.25 68 TYR B N 1
ATOM 1651 C CA . TYR B 1 68 ? -2.496 26.562 11.117 1 98.25 68 TYR B CA 1
ATOM 1652 C C . TYR B 1 68 ? -1.296 25.984 10.375 1 98.25 68 TYR B C 1
ATOM 1654 O O . TYR B 1 68 ? -0.19 26.531 10.461 1 98.25 68 TYR B O 1
ATOM 1662 N N . PHE B 1 69 ? -1.582 24.953 9.727 1 98.44 69 PHE B N 1
ATOM 1663 C CA . PHE B 1 69 ? -0.48 24.203 9.125 1 98.44 69 PHE B CA 1
ATOM 1664 C C . PHE B 1 69 ? -0.532 24.297 7.605 1 98.44 69 PHE B C 1
ATOM 1666 O O . PHE B 1 69 ? -1.614 24.375 7.02 1 98.44 69 PHE B O 1
ATOM 1673 N N . TYR B 1 70 ? 0.655 24.25 7.031 1 98.25 70 TYR B N 1
ATOM 1674 C CA . TYR B 1 70 ? 0.884 24.219 5.59 1 98.25 70 TYR B CA 1
ATOM 1675 C C . TYR B 1 70 ? 1.939 23.172 5.238 1 98.25 70 TYR B C 1
ATOM 1677 O O . TYR B 1 70 ? 2.895 22.969 5.992 1 98.25 70 TYR B O 1
ATOM 1685 N N . GLY B 1 71 ? 1.708 22.562 4.125 1 98.25 71 GLY B N 1
ATOM 1686 C CA . GLY B 1 71 ? 2.674 21.516 3.797 1 98.25 71 GLY B CA 1
ATOM 1687 C C . GLY B 1 71 ? 2.574 21.047 2.359 1 98.25 71 GLY B C 1
ATOM 1688 O O . GLY B 1 71 ? 1.621 21.375 1.654 1 98.25 71 GLY B O 1
ATOM 1689 N N . THR B 1 72 ? 3.602 20.344 1.928 1 97.88 72 THR B N 1
ATOM 1690 C CA . THR B 1 72 ? 3.646 19.734 0.603 1 97.88 72 THR B CA 1
ATOM 1691 C C . THR B 1 72 ? 4.605 18.547 0.586 1 97.88 72 THR B C 1
ATOM 1693 O O . THR B 1 72 ? 5.211 18.203 1.607 1 97.88 72 THR B O 1
ATOM 1696 N N . SER B 1 73 ? 4.594 17.859 -0.515 1 96.5 73 SER B N 1
ATOM 1697 C CA . SER B 1 73 ? 5.512 16.75 -0.752 1 96.5 73 SER B CA 1
ATOM 1698 C C . SER B 1 73 ? 5.914 16.672 -2.221 1 96.5 73 SER B C 1
ATOM 1700 O O . SER B 1 73 ? 5.316 17.328 -3.07 1 96.5 73 SER B O 1
ATOM 1702 N N . ASP B 1 74 ? 6.977 16.047 -2.512 1 92 74 ASP B N 1
ATOM 1703 C CA . ASP B 1 74 ? 7.402 15.812 -3.887 1 92 74 ASP B CA 1
ATOM 1704 C C . ASP B 1 74 ? 6.723 14.57 -4.465 1 92 74 ASP B C 1
ATOM 1706 O O . ASP B 1 74 ? 6.852 14.289 -5.656 1 92 74 ASP B O 1
ATOM 1710 N N . ALA B 1 75 ? 6.043 13.859 -3.693 1 90.25 75 ALA B N 1
ATOM 1711 C CA . ALA B 1 75 ? 5.309 12.688 -4.156 1 90.25 75 ALA B CA 1
ATOM 1712 C C . ALA B 1 75 ? 3.812 12.977 -4.242 1 90.25 75 ALA B C 1
ATOM 1714 O O . ALA B 1 75 ? 3.227 13.531 -3.307 1 90.25 75 ALA B O 1
ATOM 1715 N N . ILE B 1 76 ? 3.195 12.469 -5.281 1 90.31 76 ILE B N 1
ATOM 1716 C CA . ILE B 1 76 ? 1.818 12.797 -5.625 1 90.31 76 ILE B CA 1
ATOM 1717 C C . ILE B 1 76 ? 0.873 12.25 -4.559 1 90.31 76 ILE B C 1
ATOM 1719 O O . ILE B 1 76 ? 0.046 12.984 -4.016 1 90.31 76 ILE B O 1
ATOM 1723 N N . ILE B 1 77 ? 0.956 11.047 -4.156 1 93 77 ILE B N 1
ATOM 1724 C CA . ILE B 1 77 ? 0.034 10.453 -3.195 1 93 77 ILE B CA 1
ATOM 1725 C C . ILE B 1 77 ? 0.274 11.047 -1.812 1 93 77 ILE B C 1
ATOM 1727 O O . ILE B 1 77 ? -0.665 11.219 -1.032 1 93 77 ILE B O 1
ATOM 1731 N N . VAL B 1 78 ? 1.553 11.375 -1.507 1 95.38 78 VAL B N 1
ATOM 1732 C CA . VAL B 1 78 ? 1.882 11.938 -0.202 1 95.38 78 VAL B CA 1
ATOM 1733 C C . VAL B 1 78 ? 1.269 13.336 -0.071 1 95.38 78 VAL B C 1
ATOM 1735 O O . VAL B 1 78 ? 0.837 13.727 1.015 1 95.38 78 VAL B O 1
ATOM 1738 N N . LYS B 1 79 ? 1.137 14.047 -1.194 1 96.94 79 LYS B N 1
ATOM 1739 C CA . LYS B 1 79 ? 0.436 15.328 -1.164 1 96.94 79 LYS B CA 1
ATOM 1740 C C . LYS B 1 79 ? -1.011 15.148 -0.71 1 96.94 79 LYS B C 1
ATOM 1742 O O . LYS B 1 79 ? -1.55 16 0.003 1 96.94 79 LYS B O 1
ATOM 1747 N N . GLY B 1 80 ? -1.624 14.086 -1.141 1 97.75 80 GLY B N 1
ATOM 1748 C CA . GLY B 1 80 ? -2.965 13.781 -0.671 1 97.75 80 GLY B CA 1
ATOM 1749 C C . GLY B 1 80 ? -3.027 13.516 0.821 1 97.75 80 GLY B C 1
ATOM 1750 O O . GLY B 1 80 ? -3.945 13.977 1.502 1 97.75 80 GLY B O 1
ATOM 1751 N N . LEU B 1 81 ? -2.031 12.797 1.291 1 97.56 81 LEU B N 1
ATOM 1752 C CA . LEU B 1 81 ? -1.951 12.508 2.719 1 97.56 81 LEU B CA 1
ATOM 1753 C C . LEU B 1 81 ? -1.718 13.789 3.52 1 97.56 81 LEU B C 1
ATOM 1755 O O . LEU B 1 81 ? -2.307 13.969 4.586 1 97.56 81 LEU B O 1
ATOM 1759 N N . VAL B 1 82 ? -0.875 14.672 2.963 1 98.25 82 VAL B N 1
ATOM 1760 C CA . VAL B 1 82 ? -0.659 15.969 3.596 1 98.25 82 VAL B CA 1
ATOM 1761 C C . VAL B 1 82 ? -1.983 16.719 3.693 1 98.25 82 VAL B C 1
ATOM 1763 O O . VAL B 1 82 ? -2.33 17.25 4.758 1 98.25 82 VAL B O 1
ATOM 1766 N N . TYR B 1 83 ? -2.736 16.75 2.613 1 98.62 83 TYR B N 1
ATOM 1767 C CA . TYR B 1 83 ? -4.023 17.422 2.598 1 98.62 83 TYR B CA 1
ATOM 1768 C C . TYR B 1 83 ? -4.938 16.906 3.695 1 98.62 83 TYR B C 1
ATOM 1770 O O . TYR B 1 83 ? -5.559 17.672 4.422 1 98.62 83 TYR B O 1
ATOM 1778 N N . MET B 1 84 ? -5 15.625 3.82 1 98.19 84 MET B N 1
ATOM 1779 C CA . MET B 1 84 ? -5.844 15.008 4.84 1 98.19 84 MET B CA 1
ATOM 1780 C C . MET B 1 84 ? -5.41 15.43 6.238 1 98.19 84 MET B C 1
ATOM 1782 O O . MET B 1 84 ? -6.246 15.781 7.07 1 98.19 84 MET B O 1
ATOM 1786 N N . ILE B 1 85 ? -4.129 15.391 6.488 1 98.12 85 ILE B N 1
ATOM 1787 C CA . ILE B 1 85 ? -3.58 15.719 7.801 1 98.12 85 ILE B CA 1
ATOM 1788 C C . ILE B 1 85 ? -3.852 17.188 8.125 1 98.12 85 ILE B C 1
ATOM 1790 O O . ILE B 1 85 ? -4.199 17.531 9.258 1 98.12 85 ILE B O 1
ATOM 1794 N N . LEU B 1 86 ? -3.717 18.062 7.137 1 98.31 86 LEU B N 1
ATOM 1795 C CA . LEU B 1 86 ? -4.008 19.484 7.352 1 98.31 86 LEU B CA 1
ATOM 1796 C C . LEU B 1 86 ? -5.484 19.688 7.684 1 98.31 86 LEU B C 1
ATOM 1798 O O . LEU B 1 86 ? -5.82 20.469 8.57 1 98.31 86 LEU B O 1
ATOM 1802 N N . GLN B 1 87 ? -6.316 18.922 7.031 1 97.75 87 GLN B N 1
ATOM 1803 C CA . GLN B 1 87 ? -7.75 19.031 7.285 1 97.75 87 GLN B CA 1
ATOM 1804 C C . GLN B 1 87 ? -8.086 18.625 8.719 1 97.75 87 GLN B C 1
ATOM 1806 O O . GLN B 1 87 ? -9 19.172 9.328 1 97.75 87 GLN B O 1
ATOM 1811 N N . ILE B 1 88 ? -7.414 17.734 9.203 1 97.81 88 ILE B N 1
ATOM 1812 C CA . ILE B 1 88 ? -7.703 17.172 10.516 1 97.81 88 ILE B CA 1
ATOM 1813 C C . ILE B 1 88 ? -7.172 18.094 11.602 1 97.81 88 ILE B C 1
ATOM 1815 O O . ILE B 1 88 ? -7.852 18.344 12.602 1 97.81 88 ILE B O 1
ATOM 1819 N N . PHE B 1 89 ? -6.023 18.75 11.359 1 98.12 89 PHE B N 1
ATOM 1820 C CA . PHE B 1 89 ? -5.328 19.312 12.516 1 98.12 89 PHE B CA 1
ATOM 1821 C C . PHE B 1 89 ? -5.258 20.828 12.422 1 98.12 89 PHE B C 1
ATOM 1823 O O . PHE B 1 89 ? -5.109 21.5 13.438 1 98.12 89 PHE B O 1
ATOM 1830 N N . SER B 1 90 ? -5.277 21.359 11.156 1 98.12 90 SER B N 1
ATOM 1831 C CA . SER B 1 90 ? -5.125 22.797 11.008 1 98.12 90 SER B CA 1
ATOM 1832 C C . SER B 1 90 ? -6.301 23.547 11.625 1 98.12 90 SER B C 1
ATOM 1834 O O . SER B 1 90 ? -7.453 23.156 11.453 1 98.12 90 SER B O 1
ATOM 1836 N N . GLY B 1 91 ? -6.027 24.516 12.344 1 97.75 91 GLY B N 1
ATOM 1837 C CA . GLY B 1 91 ? -7.055 25.312 12.992 1 97.75 91 GLY B CA 1
ATOM 1838 C C . GLY B 1 91 ? -7.406 24.828 14.383 1 97.75 91 GLY B C 1
ATOM 1839 O O . GLY B 1 91 ? -8.312 25.359 15.023 1 97.75 91 GLY B O 1
ATOM 1840 N N . SER B 1 92 ? -6.738 23.859 14.875 1 97.81 92 SER B N 1
ATOM 1841 C CA . SER B 1 92 ? -6.961 23.344 16.219 1 97.81 92 SER B CA 1
ATOM 1842 C C . SER B 1 92 ? -6.199 24.141 17.266 1 97.81 92 SER B C 1
ATOM 1844 O O . SER B 1 92 ? -5.18 24.766 16.953 1 97.81 92 SER B O 1
ATOM 1846 N N . THR B 1 93 ? -6.676 24.141 18.438 1 97.38 93 THR B N 1
ATOM 1847 C CA . THR B 1 93 ? -5.973 24.797 19.531 1 97.38 93 THR B CA 1
ATOM 1848 C C . THR B 1 93 ? -4.719 24.031 19.922 1 97.38 93 THR B C 1
ATOM 1850 O O . THR B 1 93 ? -4.633 22.812 19.703 1 97.38 93 THR B O 1
ATOM 1853 N N . ILE B 1 94 ? -3.842 24.719 20.5 1 97.25 94 ILE B N 1
ATOM 1854 C CA . ILE B 1 94 ? -2.6 24.125 20.984 1 97.25 94 ILE B CA 1
ATOM 1855 C C . ILE B 1 94 ? -2.91 22.984 21.953 1 97.25 94 ILE B C 1
ATOM 1857 O O . ILE B 1 94 ? -2.316 21.906 21.859 1 97.25 94 ILE B O 1
ATOM 1861 N N . GLN B 1 95 ? -3.836 23.188 22.781 1 96.31 95 GLN B N 1
ATOM 1862 C CA . GLN B 1 95 ? -4.18 22.172 23.781 1 96.31 95 GLN B CA 1
ATOM 1863 C C . GLN B 1 95 ? -4.762 20.922 23.109 1 96.31 95 GLN B C 1
ATOM 1865 O O . GLN B 1 95 ? -4.422 19.797 23.484 1 96.31 95 GLN B O 1
ATOM 1870 N N . GLU B 1 96 ? -5.648 21.125 22.172 1 95.94 96 GLU B N 1
ATOM 1871 C CA . GLU B 1 96 ? -6.199 19.984 21.438 1 95.94 96 GLU B CA 1
ATOM 1872 C C . GLU B 1 96 ? -5.094 19.156 20.797 1 95.94 96 GLU B C 1
ATOM 1874 O O . GLU B 1 96 ? -5.148 17.922 20.812 1 95.94 96 GLU B O 1
ATOM 1879 N N . LEU B 1 97 ? -4.148 19.844 20.266 1 97.38 97 LEU B N 1
ATOM 1880 C CA . LEU B 1 97 ? -3.064 19.172 19.562 1 97.38 97 LEU B CA 1
ATOM 1881 C C . LEU B 1 97 ? -2.156 18.422 20.531 1 97.38 97 LEU B C 1
ATOM 1883 O O . LEU B 1 97 ? -1.679 17.328 20.219 1 97.38 97 LEU B O 1
ATOM 1887 N N . LYS B 1 98 ? -1.926 18.984 21.672 1 95.62 98 LYS B N 1
ATOM 1888 C CA . LYS B 1 98 ? -1.114 18.312 22.688 1 95.62 98 LYS B CA 1
ATOM 1889 C C . LYS B 1 98 ? -1.784 17.047 23.172 1 95.62 98 LYS B C 1
ATOM 1891 O O . LYS B 1 98 ? -1.106 16.062 23.5 1 95.62 98 LYS B O 1
ATOM 1896 N N . ASP B 1 99 ? -3.045 17 23.141 1 93.81 99 ASP B N 1
ATOM 1897 C CA . ASP B 1 99 ? -3.812 15.906 23.719 1 93.81 99 ASP B CA 1
ATOM 1898 C C . ASP B 1 99 ? -4.117 14.836 22.672 1 93.81 99 ASP B C 1
ATOM 1900 O O . ASP B 1 99 ? -4.676 13.789 23 1 93.81 99 ASP B O 1
ATOM 1904 N N . VAL B 1 100 ? -3.736 15.086 21.516 1 90.94 100 VAL B N 1
ATOM 1905 C CA . VAL B 1 100 ? -4.086 14.18 20.422 1 90.94 100 VAL B CA 1
ATOM 1906 C C . VAL B 1 100 ? -3.482 12.805 20.688 1 90.94 100 VAL B C 1
ATOM 1908 O O . VAL B 1 100 ? -2.336 12.695 21.141 1 90.94 100 VAL B O 1
ATOM 1911 N N . ASP B 1 101 ? -4.285 11.797 20.375 1 90.38 101 ASP B N 1
ATOM 1912 C CA . ASP B 1 101 ? -3.848 10.406 20.438 1 90.38 101 ASP B CA 1
ATOM 1913 C C . ASP B 1 101 ? -3.113 10.008 19.156 1 90.38 101 ASP B C 1
ATOM 1915 O O . ASP B 1 101 ? -3.621 10.219 18.047 1 90.38 101 ASP B O 1
ATOM 1919 N N . MET B 1 102 ? -1.964 9.43 19.328 1 84.19 102 MET B N 1
ATOM 1920 C CA . MET B 1 102 ? -1.126 9.047 18.188 1 84.19 102 MET B CA 1
ATOM 1921 C C . MET B 1 102 ? -1.748 7.891 17.422 1 84.19 102 MET B C 1
ATOM 1923 O O . MET B 1 102 ? -1.335 7.594 16.297 1 84.19 102 MET B O 1
ATOM 1927 N N . ASP B 1 103 ? -2.818 7.297 17.969 1 89.88 103 ASP B N 1
ATOM 1928 C CA . ASP B 1 103 ? -3.451 6.152 17.312 1 89.88 103 ASP B CA 1
ATOM 1929 C C . ASP B 1 103 ? -4.395 6.602 16.203 1 89.88 103 ASP B C 1
ATOM 1931 O O . ASP B 1 103 ? -5.152 5.797 15.656 1 89.88 103 ASP B O 1
ATOM 1935 N N . ILE B 1 104 ? -4.391 7.863 15.898 1 90.56 104 ILE B N 1
ATOM 1936 C CA . ILE B 1 104 ? -5.285 8.445 14.906 1 90.56 104 ILE B CA 1
ATOM 1937 C C . ILE B 1 104 ? -5.055 7.789 13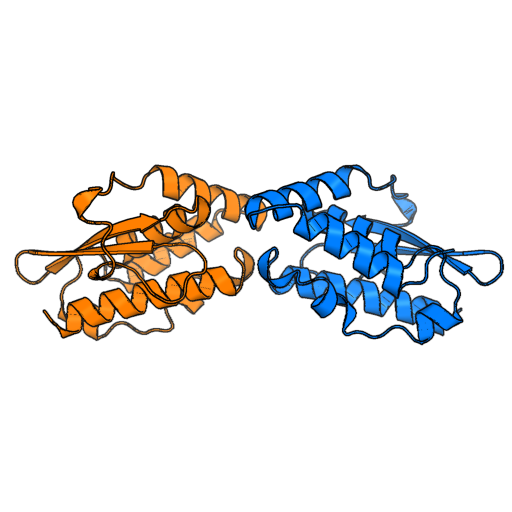.547 1 90.56 104 ILE B C 1
ATOM 1939 O O . ILE B 1 104 ? -5.996 7.594 12.781 1 90.56 104 ILE B O 1
ATOM 1943 N N . VAL B 1 105 ? -3.896 7.375 13.227 1 89.81 105 VAL B N 1
ATOM 1944 C CA . VAL B 1 105 ? -3.568 6.727 11.961 1 89.81 105 VAL B CA 1
ATOM 1945 C C . VAL B 1 105 ? -4.359 5.426 11.836 1 89.81 105 VAL B C 1
ATOM 1947 O O . VAL B 1 105 ? -4.875 5.109 10.758 1 89.81 105 VAL B O 1
ATOM 1950 N N . HIS B 1 106 ? -4.422 4.73 12.961 1 91.62 106 HIS B N 1
ATOM 1951 C CA . HIS B 1 106 ? -5.188 3.49 12.984 1 91.62 106 HIS B CA 1
ATOM 1952 C C . HIS B 1 106 ? -6.668 3.75 12.727 1 91.62 106 HIS B C 1
ATOM 1954 O O . HIS B 1 106 ? -7.332 2.961 12.047 1 91.62 106 HIS B O 1
ATOM 1960 N N . GLU B 1 107 ? -7.086 4.812 13.281 1 92.12 107 GLU B N 1
ATOM 1961 C CA . GLU B 1 107 ? -8.492 5.168 13.102 1 92.12 107 GLU B CA 1
ATOM 1962 C C . GLU B 1 107 ? -8.805 5.465 11.633 1 92.12 107 GLU B C 1
ATOM 1964 O O . GLU B 1 107 ? -9.906 5.184 11.156 1 92.12 107 GLU B O 1
ATOM 1969 N N . LEU B 1 108 ? -7.887 5.965 10.938 1 93.94 108 LEU B N 1
ATOM 1970 C CA . LEU B 1 108 ? -8.078 6.316 9.539 1 93.94 108 LEU B CA 1
ATOM 1971 C C . LEU B 1 108 ? -8.117 5.07 8.656 1 93.94 108 LEU B C 1
ATOM 1973 O O . LEU B 1 108 ? -8.57 5.121 7.516 1 93.94 108 LEU B O 1
ATOM 1977 N N . ASN B 1 109 ? -7.59 3.898 9.109 1 91.88 109 ASN B N 1
ATOM 1978 C CA . ASN B 1 109 ? -7.613 2.613 8.422 1 91.88 109 ASN B CA 1
ATOM 1979 C C . ASN B 1 109 ? -6.914 2.693 7.066 1 91.88 109 ASN B C 1
ATOM 1981 O O . ASN B 1 109 ? -7.445 2.217 6.059 1 91.88 109 ASN B O 1
ATOM 1985 N N . LEU B 1 110 ? -5.719 3.344 7.043 1 93.94 110 LEU B N 1
ATOM 1986 C CA . LEU B 1 110 ? -5.031 3.604 5.785 1 93.94 110 LEU B CA 1
ATOM 1987 C C . LEU B 1 110 ? -4.242 2.377 5.336 1 93.94 110 LEU B C 1
ATOM 1989 O O . LEU B 1 110 ? -3.818 2.297 4.18 1 93.94 110 LEU B O 1
ATOM 1993 N N . SER B 1 111 ? -4.109 1.367 6.137 1 91.44 111 SER B N 1
ATOM 1994 C CA . SER B 1 111 ? -3.279 0.202 5.844 1 91.44 111 SER B CA 1
ATOM 1995 C C . SER B 1 111 ? -3.848 -0.601 4.676 1 91.44 111 SER B C 1
ATOM 1997 O O . SER B 1 111 ? -3.133 -1.387 4.051 1 91.44 111 SER B O 1
ATOM 1999 N N . GLU B 1 112 ? -5.066 -0.432 4.398 1 88.94 112 GLU B N 1
ATOM 2000 C CA . GLU B 1 112 ? -5.699 -1.136 3.283 1 88.94 112 GLU B CA 1
ATOM 2001 C C . GLU B 1 112 ? -5.473 -0.398 1.967 1 88.94 112 GLU B C 1
ATOM 2003 O O . GLU B 1 112 ? -5.672 -0.966 0.89 1 88.94 112 GLU B O 1
ATOM 2008 N N . VAL B 1 113 ? -5.031 0.752 2.129 1 91.69 113 VAL B N 1
ATOM 2009 C CA . VAL B 1 113 ? -5.047 1.623 0.958 1 91.69 113 VAL B CA 1
ATOM 2010 C C . VAL B 1 113 ? -3.619 2 0.576 1 91.69 113 VAL B C 1
ATOM 2012 O O . VAL B 1 113 ? -3.307 2.156 -0.607 1 91.69 113 VAL B O 1
ATOM 2015 N N . ILE B 1 114 ? -2.777 2.152 1.584 1 93.31 114 ILE B N 1
ATOM 2016 C CA . ILE B 1 114 ? -1.418 2.596 1.296 1 93.31 114 ILE B CA 1
ATOM 2017 C C . ILE B 1 114 ? -0.417 1.647 1.952 1 93.31 114 ILE B C 1
ATOM 2019 O O . ILE B 1 114 ? -0.777 0.875 2.844 1 93.31 114 ILE B O 1
ATOM 2023 N N . THR B 1 115 ? 0.883 1.777 1.568 1 92.69 115 THR B N 1
ATOM 2024 C CA . THR B 1 115 ? 1.944 0.889 2.031 1 92.69 115 THR B CA 1
ATOM 2025 C C . THR B 1 115 ? 2.4 1.277 3.436 1 92.69 115 THR B C 1
ATOM 2027 O O . THR B 1 115 ? 2.074 2.361 3.922 1 92.69 115 THR B O 1
ATOM 2030 N N . PRO B 1 116 ? 3.09 0.374 4.102 1 93.06 116 PRO B N 1
ATOM 2031 C CA . PRO B 1 116 ? 3.609 0.682 5.434 1 93.06 116 PRO B CA 1
ATOM 2032 C C . PRO B 1 116 ? 4.516 1.91 5.445 1 93.06 116 PRO B C 1
ATOM 2034 O O . PRO B 1 116 ? 4.453 2.719 6.375 1 93.06 116 PRO B O 1
ATOM 2037 N N . ASN B 1 117 ? 5.27 2.059 4.434 1 91.19 117 ASN B N 1
ATOM 2038 C CA . ASN B 1 117 ? 6.152 3.219 4.355 1 91.19 117 ASN B CA 1
ATOM 2039 C C . ASN B 1 117 ? 5.363 4.523 4.328 1 91.19 117 ASN B C 1
ATOM 2041 O O . ASN B 1 117 ? 5.75 5.5 4.973 1 91.19 117 ASN B O 1
ATOM 2045 N N . ARG B 1 118 ? 4.297 4.551 3.643 1 92.12 118 ARG B N 1
ATOM 2046 C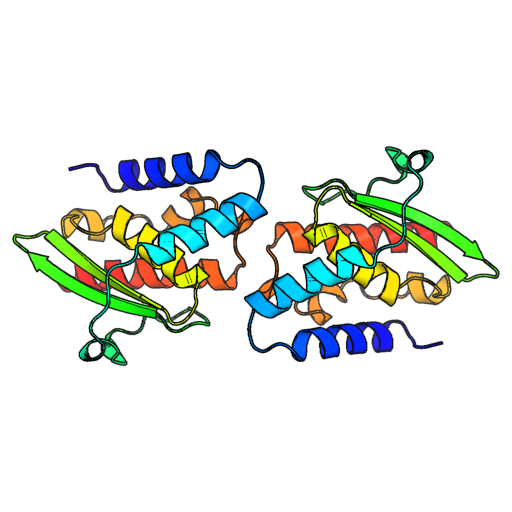 CA . ARG B 1 118 ? 3.469 5.746 3.547 1 92.12 118 ARG B CA 1
ATOM 2047 C C . ARG B 1 118 ? 2.707 5.992 4.844 1 92.12 118 ARG B C 1
ATOM 2049 O O . ARG B 1 118 ? 2.477 7.141 5.23 1 92.12 118 ARG B O 1
ATOM 2056 N N . GLN B 1 119 ? 2.357 4.914 5.496 1 93.69 119 GLN B N 1
ATOM 2057 C CA . GLN B 1 119 ? 1.77 5.051 6.824 1 93.69 119 GLN B CA 1
ATOM 2058 C C . GLN B 1 119 ? 2.746 5.711 7.793 1 93.69 119 GLN B C 1
ATOM 2060 O O . GLN B 1 119 ? 2.357 6.578 8.586 1 93.69 119 GLN B O 1
ATOM 2065 N N . SER B 1 120 ? 3.961 5.293 7.598 1 92.88 120 SER B N 1
ATOM 2066 C CA . SER B 1 120 ? 4.996 5.891 8.43 1 92.88 120 SER B CA 1
ATOM 2067 C C . SER B 1 120 ? 5.113 7.391 8.172 1 92.88 120 SER B C 1
ATOM 2069 O O . SER B 1 120 ? 5.395 8.164 9.094 1 92.88 120 SER B O 1
ATOM 2071 N N . GLY B 1 121 ? 4.957 7.789 6.922 1 93.62 121 GLY B N 1
ATOM 2072 C CA . GLY B 1 121 ? 4.934 9.203 6.594 1 93.62 121 GLY B CA 1
ATOM 2073 C C . GLY B 1 121 ? 3.846 9.969 7.32 1 93.62 121 GLY B C 1
ATOM 2074 O O . GLY B 1 121 ? 4.094 11.047 7.863 1 93.62 121 GLY B O 1
ATOM 2075 N N . VAL B 1 122 ? 2.686 9.398 7.402 1 96.19 122 VAL B N 1
ATOM 2076 C CA . VAL B 1 122 ? 1.558 10.016 8.094 1 96.19 122 VAL B CA 1
ATOM 2077 C C . VAL B 1 122 ? 1.881 10.164 9.578 1 96.19 122 VAL B C 1
ATOM 2079 O O . VAL B 1 122 ? 1.658 11.227 10.164 1 96.19 122 VAL B O 1
ATOM 2082 N N . ILE B 1 123 ? 2.447 9.164 10.148 1 95.31 123 ILE B N 1
ATOM 2083 C CA . ILE B 1 123 ? 2.84 9.195 11.555 1 95.31 123 ILE B CA 1
ATOM 2084 C C . ILE B 1 123 ? 3.861 10.305 11.781 1 95.31 123 ILE B C 1
ATOM 2086 O O . ILE B 1 123 ? 3.766 11.055 12.758 1 95.31 123 ILE B O 1
ATOM 2090 N N . GLY B 1 124 ? 4.805 10.383 10.898 1 95.06 124 GLY B N 1
ATOM 2091 C CA . GLY B 1 124 ? 5.797 11.445 10.984 1 95.06 124 GLY B CA 1
ATOM 2092 C C . GLY B 1 124 ? 5.18 12.836 10.969 1 95.06 124 GLY B C 1
ATOM 2093 O O . GLY B 1 124 ? 5.605 13.711 11.727 1 95.06 124 GLY B O 1
ATOM 2094 N N . MET B 1 125 ? 4.227 13.031 10.117 1 96.75 125 MET B N 1
ATOM 2095 C CA . MET B 1 125 ? 3.555 14.328 10.047 1 96.75 125 MET B CA 1
ATOM 2096 C C . MET B 1 125 ? 2.854 14.648 11.367 1 96.75 125 MET B C 1
ATOM 2098 O O . MET B 1 125 ? 2.936 15.773 11.859 1 96.75 125 MET B O 1
ATOM 2102 N N . ILE B 1 126 ? 2.158 13.695 11.93 1 96.62 126 ILE B N 1
ATOM 2103 C CA . ILE B 1 126 ? 1.429 13.898 13.18 1 96.62 126 ILE B CA 1
ATOM 2104 C C . ILE B 1 126 ? 2.41 14.211 14.305 1 96.62 126 ILE B C 1
ATOM 2106 O O . ILE B 1 126 ? 2.16 15.102 15.125 1 96.62 126 ILE B O 1
ATOM 2110 N N . LYS B 1 127 ? 3.512 13.5 14.32 1 95.44 127 LYS B N 1
ATOM 2111 C CA . LYS B 1 127 ? 4.535 13.773 15.328 1 95.44 127 LYS B CA 1
ATOM 2112 C C . LYS B 1 127 ? 5.051 15.203 15.219 1 95.44 127 LYS B C 1
ATOM 2114 O O . LYS B 1 127 ? 5.219 15.891 16.234 1 95.44 127 LYS B O 1
ATOM 2119 N N . LYS B 1 128 ? 5.336 15.625 14 1 96.06 128 LYS B N 1
ATOM 2120 C CA . LYS B 1 128 ? 5.824 16.984 13.789 1 96.06 128 LYS B CA 1
ATOM 2121 C C . LYS B 1 128 ? 4.797 18.016 14.242 1 96.06 128 LYS B C 1
ATOM 2123 O O . LYS B 1 128 ? 5.156 19.047 14.82 1 96.06 128 LYS B O 1
ATOM 2128 N N . ILE B 1 129 ? 3.574 17.766 13.961 1 97.06 129 ILE B N 1
ATOM 2129 C CA . ILE B 1 129 ? 2.484 18.641 14.383 1 97.06 129 ILE B CA 1
ATOM 2130 C C . ILE B 1 129 ? 2.459 18.734 15.906 1 97.06 129 ILE B C 1
ATOM 2132 O O . ILE B 1 129 ? 2.338 19.828 16.469 1 97.06 129 ILE B O 1
ATOM 2136 N N . LYS B 1 130 ? 2.588 17.594 16.5 1 95.94 130 LYS B N 1
ATOM 2137 C CA . LYS B 1 130 ? 2.621 17.594 17.969 1 95.94 130 LYS B CA 1
ATOM 2138 C C . LYS B 1 130 ? 3.826 18.359 18.484 1 95.94 130 LYS B C 1
ATOM 2140 O O . LYS B 1 130 ? 3.727 19.062 19.5 1 95.94 130 LYS B O 1
ATOM 2145 N N . GLU B 1 131 ? 4.887 18.203 17.875 1 95.56 131 GLU B N 1
ATOM 2146 C CA . GLU B 1 131 ? 6.078 18.953 18.25 1 95.56 131 GLU B CA 1
ATOM 2147 C C . GLU B 1 131 ? 5.832 20.453 18.172 1 95.56 131 GLU B C 1
ATOM 2149 O O . GLU B 1 131 ? 6.242 21.203 19.062 1 95.56 131 GLU B O 1
ATOM 2154 N N . TYR B 1 132 ? 5.203 20.875 17.094 1 96.75 132 TYR B N 1
ATOM 2155 C CA . TYR B 1 132 ? 4.855 22.281 16.953 1 96.75 132 TYR B CA 1
ATOM 2156 C C . TYR B 1 132 ? 3.969 22.734 18.109 1 96.75 132 TYR B C 1
ATOM 2158 O O . TYR B 1 132 ? 4.156 23.828 18.656 1 96.75 132 TYR B O 1
ATOM 2166 N N . ALA B 1 133 ? 3.031 21.906 18.422 1 97.06 133 ALA B N 1
ATOM 2167 C CA . ALA B 1 133 ? 2.109 22.25 19.5 1 97.06 133 ALA B CA 1
ATOM 2168 C C . ALA B 1 133 ? 2.846 22.375 20.844 1 97.06 133 ALA B C 1
ATOM 2170 O O . ALA B 1 133 ? 2.582 23.297 21.609 1 97.06 133 ALA B O 1
ATOM 2171 N N . LEU B 1 134 ? 3.76 21.484 21.047 1 95.62 134 LEU B N 1
ATOM 2172 C CA . LEU B 1 134 ? 4.504 21.453 22.312 1 95.62 134 LEU B CA 1
ATOM 2173 C C . LEU B 1 134 ? 5.414 22.672 22.422 1 95.62 134 LEU B C 1
ATOM 2175 O O . LEU B 1 134 ? 5.684 23.141 23.531 1 95.62 134 LEU B O 1
ATOM 2179 N N . LYS B 1 135 ? 5.859 23.203 21.297 1 94.81 135 LYS B N 1
ATOM 2180 C CA . LYS B 1 135 ? 6.777 24.328 21.281 1 94.81 135 LYS B CA 1
ATOM 2181 C C . LYS B 1 135 ? 6.016 25.656 21.297 1 94.81 135 LYS B C 1
ATOM 2183 O O . LYS B 1 135 ? 6.602 26.719 21.516 1 94.81 135 LYS B O 1
ATOM 2188 N N . ALA B 1 136 ? 4.852 25.594 20.953 1 90.69 136 ALA B N 1
ATOM 2189 C CA . ALA B 1 136 ? 4.035 26.797 20.906 1 90.69 136 ALA B CA 1
ATOM 2190 C C . ALA B 1 136 ? 3.611 27.234 22.312 1 90.69 136 ALA B C 1
ATOM 2192 O O . ALA B 1 136 ? 3.496 26.406 23.219 1 90.69 136 ALA B O 1
#

Secondary structure (DSSP, 8-state):
---HHHHHHHHHHHHHT-SSHHHHHHHHHHHHTTPPPPPGGG-SGGGBPTT-SS-EEEEEEEETTEEEEEEEESSHHHHHHHHHHHHHHTTEEHHHHHT--TTHHHHHTGGGTS-HHHHHHHHHHHHHHHHHHHH-/---HHHHHHHHHHHHHTSSSHHHHHHHHHHHHTTPPPPPGGG-SGGGBPTT-SS-EEEEEEEETTEEEEEEEESSHHHHHHHHHHHHHHTTEEHHHHHT--TTHHHHHTGGGTS-HHHHHHHHHHHHHHHHHHHH-

Nearest PDB structures (foldseek):
  3g0m-assembly1_A  TM=8.550E-01  e=4.351E-11  Salmonella enterica subsp. enterica serovar Typhimurium str. LT2
  1mzg-assembly1_B  TM=8.676E-01  e=9.017E-10  Escherichia coli
  8vbs-assembly1_D  TM=8.372E-01  e=2.252E-09  Escherichia coli
  4lw4-assembly1_D  TM=8.032E-01  e=8.627E-07  Escherichia coli IHE3034
  1wlo-assembly1_A  TM=8.034E-01  e=1.009E-05  Thermus thermophilus HB8

pLDDT: mean 93.94, std 5.11, range [65.19, 98.62]

Foldseek 3Di:
DDALVVLLVVLLVVLVVDDALVVSLVVLLVQLVVADDDDPVQQDPVQWQPQAPWTKGKDWDDDPQFIQMHMATPDRSLSSLVSSLRSSGGGDGLVSLLPDDLCSLVSSVCVRHDPPSSSRVSSSVSVVSNVVSVVD/DDALVVLLVVLLVVLVVDDALVVSLVVLLVQLVVADDDDPVQQDPVQWQPQAPWTKGKDWDDDPQFIQMHMATPDRSLSSLVSSLRSSRGGDGLVSLLPDDLCSLVSSVCVRHDPPSSSRSSSSVSVVSNVVSVVD

Radius of gyration: 22.22 Å; Cα contacts (8 Å, |Δi|>4): 422; chains: 2; bounding box: 34×68×44 Å